Protein AF-A0A6B1FA53-F1 (afdb_monomer_lite)

Structure (mmCIF, N/CA/C/O backbone):
data_AF-A0A6B1FA53-F1
#
_entry.id   AF-A0A6B1FA53-F1
#
loop_
_atom_site.group_PDB
_atom_site.id
_atom_site.type_symbol
_atom_site.label_atom_id
_atom_site.label_alt_id
_atom_site.label_comp_id
_atom_site.label_asym_id
_atom_site.label_entity_id
_atom_site.label_seq_id
_atom_site.pdbx_PDB_ins_code
_atom_site.Cartn_x
_atom_site.Cartn_y
_atom_site.Cartn_z
_atom_site.occupancy
_atom_site.B_iso_or_equiv
_atom_site.auth_seq_id
_atom_site.auth_comp_id
_atom_site.auth_asym_id
_atom_site.auth_atom_id
_atom_site.pdbx_PDB_model_num
ATOM 1 N N . MET A 1 1 ? 0.032 29.844 9.969 1.00 80.25 1 MET A N 1
ATOM 2 C CA . MET A 1 1 ? 1.040 28.761 10.072 1.00 80.25 1 MET A CA 1
ATOM 3 C C . MET A 1 1 ? 0.316 27.431 10.036 1.00 80.25 1 MET A C 1
ATOM 5 O O . MET A 1 1 ? -0.773 27.391 10.580 1.00 80.25 1 MET A O 1
ATOM 9 N N . ARG A 1 2 ? 0.838 26.387 9.383 1.00 90.00 2 ARG A N 1
ATOM 10 C CA . ARG A 1 2 ? 0.226 25.042 9.375 1.00 90.00 2 ARG A CA 1
ATOM 11 C C . ARG A 1 2 ? 1.055 24.074 10.228 1.00 90.00 2 ARG A C 1
ATOM 13 O O . ARG A 1 2 ? 2.226 24.344 10.482 1.00 90.00 2 ARG A O 1
ATOM 20 N N . GLN A 1 3 ? 0.455 22.974 10.681 1.00 92.62 3 GLN A N 1
ATOM 21 C CA . GLN A 1 3 ? 1.105 21.930 11.473 1.00 92.62 3 GLN A CA 1
ATOM 22 C C . GLN A 1 3 ? 1.160 20.603 10.703 1.00 92.62 3 GLN A C 1
ATOM 24 O O . GLN A 1 3 ? 0.157 20.150 10.146 1.00 92.62 3 GLN A O 1
ATOM 29 N N . CYS A 1 4 ? 2.335 19.972 10.681 1.00 91.00 4 CYS A N 1
ATOM 30 C CA . CYS A 1 4 ? 2.535 18.652 10.091 1.00 91.00 4 CYS A CA 1
ATOM 31 C C . CYS A 1 4 ? 1.878 17.558 10.947 1.00 91.00 4 CYS A C 1
ATOM 33 O O . CYS A 1 4 ? 2.145 17.470 12.143 1.00 91.00 4 CYS A O 1
ATOM 35 N N . LEU A 1 5 ? 1.087 16.678 10.324 1.00 88.25 5 LEU A N 1
ATOM 36 C CA . LEU A 1 5 ? 0.395 15.576 11.008 1.00 88.25 5 LEU A CA 1
ATOM 37 C C . LEU A 1 5 ? 1.324 14.467 11.511 1.00 88.25 5 LEU A C 1
ATOM 39 O O . LEU A 1 5 ? 0.956 13.734 12.419 1.00 88.25 5 LEU A O 1
ATOM 43 N N . ARG A 1 6 ? 2.513 14.327 10.915 1.00 88.00 6 ARG A N 1
ATOM 44 C CA . ARG A 1 6 ? 3.423 13.218 11.224 1.00 88.00 6 ARG A CA 1
ATOM 45 C C . ARG A 1 6 ? 4.419 13.544 12.334 1.00 88.00 6 ARG A C 1
ATOM 47 O O . ARG A 1 6 ? 4.674 12.692 13.170 1.00 88.00 6 ARG A O 1
ATOM 54 N N . CYS A 1 7 ? 5.000 14.745 12.327 1.00 91.75 7 CYS A N 1
ATOM 55 C CA . CYS A 1 7 ? 6.033 15.143 13.296 1.00 91.75 7 CYS A CA 1
ATOM 56 C C . CYS A 1 7 ? 5.685 16.395 14.112 1.00 91.75 7 CYS A C 1
ATOM 58 O O . CYS A 1 7 ? 6.488 16.840 14.920 1.00 91.75 7 CYS A O 1
ATOM 60 N N . GLY A 1 8 ? 4.520 17.010 13.889 1.00 89.75 8 GLY A N 1
ATOM 61 C CA . GLY A 1 8 ? 4.084 18.177 14.656 1.00 89.75 8 GLY A CA 1
ATOM 62 C C . GLY A 1 8 ? 4.771 19.502 14.304 1.00 89.75 8 GLY A C 1
ATOM 63 O O . GLY A 1 8 ? 4.406 20.514 14.901 1.00 89.75 8 GLY A O 1
ATOM 64 N N . TYR A 1 9 ? 5.696 19.534 13.333 1.00 92.44 9 TYR A N 1
ATOM 65 C CA . TYR A 1 9 ? 6.368 20.758 12.875 1.00 92.44 9 TYR A CA 1
ATOM 66 C C . TYR A 1 9 ? 5.358 21.857 12.503 1.00 92.44 9 TYR A C 1
ATOM 68 O O . TYR A 1 9 ? 4.425 21.608 11.734 1.00 92.44 9 TYR A O 1
ATOM 76 N N . ARG A 1 10 ? 5.553 23.071 13.038 1.00 93.62 10 ARG A N 1
ATOM 77 C CA . ARG A 1 10 ? 4.726 24.259 12.777 1.00 93.62 10 ARG A CA 1
ATOM 78 C C . ARG A 1 10 ? 5.495 25.243 11.904 1.00 93.62 10 ARG A C 1
ATOM 80 O O . ARG A 1 10 ? 6.557 25.711 12.298 1.00 93.62 10 ARG A O 1
ATOM 87 N N . GLY A 1 11 ? 4.943 25.579 10.746 1.00 92.88 11 GLY A N 1
ATOM 88 C CA . GLY A 1 11 ? 5.587 26.496 9.811 1.00 92.88 11 GLY A CA 1
ATOM 89 C C . GLY A 1 11 ? 4.916 26.490 8.447 1.00 92.88 11 GLY A C 1
ATOM 90 O O . GLY A 1 11 ? 3.709 26.244 8.350 1.00 92.88 11 GLY A O 1
ATOM 91 N N . ASP A 1 12 ? 5.716 26.747 7.417 1.00 93.56 12 ASP A N 1
ATOM 92 C CA . ASP A 1 12 ? 5.338 26.603 6.015 1.00 93.56 12 ASP A CA 1
ATOM 93 C C . ASP A 1 12 ? 6.092 25.431 5.379 1.00 93.56 12 ASP A C 1
ATOM 95 O O . ASP A 1 12 ? 7.193 25.061 5.797 1.00 93.56 12 ASP A O 1
ATOM 99 N N . GLY A 1 13 ? 5.472 24.816 4.373 1.00 92.19 13 GLY A N 1
ATOM 100 C CA . GLY A 1 13 ? 6.094 23.742 3.612 1.00 92.19 13 GLY A CA 1
ATOM 101 C C . GLY A 1 13 ? 7.213 24.292 2.736 1.00 92.19 13 GLY A C 1
ATOM 102 O O . GLY A 1 13 ? 7.109 25.396 2.201 1.00 92.19 13 GLY A O 1
ATOM 103 N N . ILE A 1 14 ? 8.271 23.508 2.553 1.00 95.38 14 ILE A N 1
ATOM 104 C CA . ILE A 1 14 ? 9.348 23.848 1.620 1.00 95.38 14 ILE A CA 1
ATOM 105 C C . ILE A 1 14 ? 9.127 23.141 0.275 1.00 95.38 14 ILE A C 1
ATOM 107 O O . ILE A 1 14 ? 8.540 22.056 0.252 1.00 95.38 14 ILE A O 1
ATOM 111 N N . PRO A 1 15 ? 9.594 23.708 -0.853 1.00 95.62 15 PRO A N 1
ATOM 112 C CA . PRO A 1 15 ? 9.556 23.029 -2.146 1.00 95.62 15 PRO A CA 1
ATOM 113 C C . PRO A 1 15 ? 10.201 21.641 -2.084 1.00 95.62 15 PRO A C 1
ATOM 115 O O . PRO A 1 15 ? 11.284 21.492 -1.514 1.00 95.62 15 PRO A O 1
ATOM 118 N N . TYR A 1 16 ? 9.567 20.652 -2.719 1.00 92.44 16 TYR A N 1
ATOM 119 C CA . TYR A 1 16 ? 9.978 19.242 -2.716 1.00 92.44 16 TYR A CA 1
ATOM 120 C C . TYR A 1 16 ? 11.487 19.045 -2.956 1.00 92.44 16 TYR A C 1
ATOM 122 O O . TYR A 1 16 ? 12.171 18.377 -2.185 1.00 92.44 16 TYR A O 1
ATOM 130 N N . PHE A 1 17 ? 12.045 19.703 -3.974 1.00 95.06 17 PHE A N 1
ATOM 131 C CA . PHE A 1 17 ? 13.451 19.542 -4.365 1.00 95.06 17 PHE A CA 1
ATOM 132 C C . PHE A 1 17 ? 14.464 20.333 -3.526 1.00 95.06 17 PHE A C 1
ATOM 134 O O . PHE A 1 17 ? 15.660 20.207 -3.767 1.00 95.06 17 PHE A O 1
ATOM 141 N N . ARG A 1 18 ? 14.035 21.120 -2.528 1.00 93.25 18 ARG A N 1
ATOM 142 C CA . ARG A 1 18 ? 14.983 21.753 -1.591 1.00 93.25 18 ARG A CA 1
ATOM 143 C C . ARG A 1 18 ? 15.570 20.766 -0.583 1.00 93.25 18 ARG A C 1
ATOM 145 O O . ARG A 1 18 ? 16.601 21.069 0.008 1.00 93.25 18 ARG A O 1
ATOM 152 N N . LYS A 1 19 ? 14.953 19.596 -0.378 1.00 90.81 19 LYS A N 1
ATOM 153 C CA . LYS A 1 19 ? 15.568 18.546 0.441 1.00 90.81 19 LYS A CA 1
ATOM 154 C C . LYS A 1 19 ? 16.648 17.808 -0.358 1.00 90.81 19 LYS A C 1
ATOM 156 O O . LYS A 1 19 ? 16.341 17.312 -1.445 1.00 90.81 19 LYS A O 1
ATOM 161 N N . PRO A 1 20 ? 17.859 17.626 0.202 1.00 89.38 20 PRO A N 1
ATOM 162 C CA . PRO A 1 20 ? 18.957 16.953 -0.492 1.00 89.38 20 PRO A CA 1
ATOM 163 C C . PRO A 1 20 ? 18.583 15.522 -0.891 1.00 89.38 20 PRO A C 1
ATOM 165 O O . PRO A 1 20 ? 18.884 15.099 -2.001 1.00 89.38 20 PRO A O 1
ATOM 168 N N . LEU A 1 21 ? 17.824 14.810 -0.050 1.00 89.94 21 LEU A N 1
ATOM 169 C CA . LEU A 1 21 ? 17.344 13.460 -0.355 1.00 89.94 21 LEU A CA 1
ATOM 170 C C . LEU A 1 21 ? 16.501 13.404 -1.645 1.00 89.94 21 LEU A C 1
ATOM 172 O O . LEU A 1 21 ? 16.664 12.496 -2.455 1.00 89.94 21 LEU A O 1
ATOM 176 N N . HIS A 1 22 ? 15.619 14.382 -1.865 1.00 90.81 22 HIS A N 1
ATOM 177 C CA . HIS A 1 22 ? 14.768 14.427 -3.058 1.00 90.81 22 HIS A CA 1
ATOM 178 C C . HIS A 1 22 ? 15.540 14.857 -4.311 1.00 90.81 22 HIS A C 1
ATOM 180 O O . HIS A 1 22 ? 15.226 14.390 -5.406 1.00 90.81 22 HIS A O 1
ATOM 186 N N . ALA A 1 23 ? 16.571 15.692 -4.158 1.00 91.75 23 ALA A N 1
ATOM 187 C CA . ALA A 1 23 ? 17.497 16.021 -5.240 1.00 91.75 23 ALA A CA 1
ATOM 188 C C . ALA A 1 23 ? 18.349 14.805 -5.651 1.00 91.75 23 ALA A C 1
ATOM 190 O O . ALA A 1 23 ? 18.500 14.536 -6.841 1.00 91.75 23 ALA A O 1
ATOM 191 N N . VAL A 1 24 ? 18.829 14.018 -4.681 1.00 92.44 24 VAL A N 1
ATOM 192 C CA . VAL A 1 24 ? 19.529 12.749 -4.944 1.00 92.44 24 VAL A CA 1
ATOM 193 C C . VAL A 1 24 ? 18.612 11.768 -5.669 1.00 92.44 24 VAL A C 1
ATOM 195 O O . VAL A 1 24 ? 19.038 11.146 -6.636 1.00 92.44 24 VAL A O 1
ATOM 198 N N . LEU A 1 25 ? 17.340 11.665 -5.271 1.00 92.25 25 LEU A N 1
ATOM 199 C CA . LEU A 1 25 ? 16.389 10.783 -5.949 1.00 92.25 25 LEU A CA 1
ATOM 200 C C . LEU A 1 25 ? 16.092 11.238 -7.386 1.00 92.25 25 LEU A C 1
ATOM 202 O O . LEU A 1 25 ? 16.019 10.407 -8.287 1.00 92.25 25 LEU A O 1
ATOM 206 N N . LEU A 1 26 ? 15.997 12.551 -7.626 1.00 93.06 26 LEU A N 1
ATOM 207 C CA . LEU A 1 26 ? 15.919 13.097 -8.982 1.00 93.06 26 LEU A CA 1
ATOM 208 C C . LEU A 1 26 ? 17.144 12.688 -9.809 1.00 93.06 26 LEU A C 1
ATOM 210 O O . LEU A 1 26 ? 16.974 12.208 -10.927 1.00 93.06 26 LEU A O 1
ATOM 214 N N . ALA A 1 27 ? 18.358 12.828 -9.271 1.00 90.50 27 ALA A N 1
ATOM 215 C CA . ALA A 1 27 ? 19.583 12.420 -9.961 1.00 90.50 27 ALA A CA 1
ATOM 216 C C . ALA A 1 27 ? 19.615 10.905 -10.230 1.00 90.50 27 ALA A C 1
ATOM 218 O O . ALA A 1 27 ? 19.926 10.486 -11.343 1.00 90.50 27 ALA A O 1
ATOM 219 N N . ALA A 1 28 ? 19.204 10.095 -9.252 1.00 86.06 28 ALA A N 1
ATOM 220 C CA . ALA A 1 28 ? 19.141 8.640 -9.360 1.00 86.06 28 ALA A CA 1
ATOM 221 C C . ALA A 1 28 ? 18.141 8.165 -10.423 1.00 86.06 28 ALA A C 1
ATOM 223 O O . ALA A 1 28 ? 18.414 7.195 -11.118 1.00 86.06 28 ALA A O 1
ATOM 224 N N . VAL A 1 29 ? 17.006 8.854 -10.589 1.00 86.81 29 VAL A N 1
ATOM 225 C CA . VAL A 1 29 ? 16.036 8.561 -11.661 1.00 86.81 29 VAL A CA 1
ATOM 226 C C . VAL A 1 29 ? 16.517 9.104 -13.012 1.00 86.81 29 VAL A C 1
ATOM 228 O O . VAL A 1 29 ? 16.282 8.486 -14.051 1.00 86.81 29 VAL A O 1
ATOM 231 N N . SER A 1 30 ? 17.215 10.243 -13.015 1.00 82.06 30 SER A N 1
ATOM 232 C CA . SER A 1 30 ? 17.739 10.877 -14.232 1.00 82.06 30 SER A CA 1
ATOM 233 C C . SER A 1 30 ? 18.858 10.063 -14.877 1.00 82.06 30 SER A C 1
ATOM 235 O O . SER A 1 30 ? 18.851 9.890 -16.091 1.00 82.06 30 SER A O 1
ATOM 237 N N . PHE A 1 31 ? 19.800 9.549 -14.082 1.00 78.38 31 PHE A N 1
ATOM 238 C CA . PHE A 1 31 ? 21.002 8.868 -14.570 1.00 78.38 31 PHE A CA 1
ATOM 239 C C . PHE A 1 31 ? 20.716 7.671 -15.503 1.00 78.38 31 PHE A C 1
ATOM 241 O O . PHE A 1 31 ? 21.194 7.691 -16.634 1.00 78.38 31 PHE A O 1
ATOM 248 N N . PRO A 1 32 ? 19.889 6.672 -15.129 1.00 72.56 32 PRO A N 1
ATOM 249 C CA . PRO A 1 32 ? 19.621 5.516 -15.987 1.00 72.56 32 PRO A CA 1
ATOM 250 C C . PRO A 1 32 ? 18.695 5.832 -17.168 1.00 72.56 32 PRO A C 1
ATOM 252 O O . PRO A 1 32 ? 18.562 5.022 -18.078 1.00 72.56 32 PRO A O 1
ATOM 255 N N . THR A 1 33 ? 18.025 6.986 -17.155 1.00 75.44 33 THR A N 1
ATOM 256 C CA . THR A 1 33 ? 17.042 7.366 -18.180 1.00 75.44 33 THR A CA 1
ATOM 257 C C . THR A 1 33 ? 17.544 8.473 -19.103 1.00 75.44 33 THR A C 1
ATOM 259 O O . THR A 1 33 ? 16.737 9.096 -19.793 1.00 75.44 33 THR A O 1
ATOM 262 N N . PHE A 1 34 ? 18.853 8.758 -19.092 1.00 82.88 34 PHE A N 1
ATOM 263 C CA . PHE A 1 34 ? 19.460 9.861 -19.848 1.00 82.88 34 PHE A CA 1
ATOM 264 C C . PHE A 1 34 ? 18.723 11.198 -19.635 1.00 82.88 34 PHE A C 1
ATOM 266 O O . PHE A 1 34 ? 18.545 11.999 -20.547 1.00 82.88 34 PHE A O 1
ATOM 273 N N . GLY A 1 35 ? 18.232 11.423 -18.414 1.00 75.00 35 GLY A N 1
ATOM 274 C CA . GLY A 1 35 ? 17.511 12.629 -18.017 1.00 75.00 35 GLY A CA 1
ATOM 275 C C . GLY A 1 35 ? 16.006 12.624 -18.294 1.00 75.00 35 GLY A C 1
ATOM 276 O O . GLY A 1 35 ? 15.299 13.369 -17.619 1.00 75.00 35 GLY A O 1
ATOM 277 N N . LEU A 1 36 ? 15.469 11.780 -19.186 1.00 77.88 36 LEU A N 1
ATOM 278 C CA . LEU A 1 36 ? 14.032 11.782 -19.524 1.00 77.88 36 LEU A CA 1
ATOM 279 C C . LEU A 1 36 ? 13.144 11.423 -18.326 1.00 77.88 36 LEU A C 1
ATOM 281 O O . LEU A 1 36 ? 12.181 12.132 -18.024 1.00 77.88 36 LEU A O 1
ATOM 285 N N . GLY A 1 37 ? 13.493 10.360 -17.601 1.00 77.19 37 GLY A N 1
ATOM 286 C CA . GLY A 1 37 ? 12.786 9.965 -16.381 1.00 77.19 37 GLY A CA 1
ATOM 287 C C . GLY A 1 37 ? 12.907 11.030 -15.295 1.00 77.19 37 GLY A C 1
ATOM 288 O O . GLY A 1 37 ? 11.933 11.334 -14.610 1.00 77.19 37 GLY A O 1
ATOM 289 N N . GLY A 1 38 ? 14.075 11.666 -15.204 1.00 88.12 38 GLY A N 1
ATOM 290 C CA . GLY A 1 38 ? 14.310 12.827 -14.352 1.00 88.12 38 GLY A CA 1
ATOM 291 C C . GLY A 1 38 ? 13.394 14.006 -14.663 1.00 88.12 38 GLY A C 1
ATOM 292 O O . GLY A 1 38 ? 12.824 14.606 -13.758 1.00 88.12 38 GLY A O 1
ATOM 293 N N . LEU A 1 39 ? 13.202 14.315 -15.944 1.00 87.00 39 LEU A N 1
ATOM 294 C CA . LEU A 1 39 ? 12.399 15.442 -16.415 1.00 87.00 39 LEU A CA 1
ATOM 295 C C . LEU A 1 39 ? 10.910 15.236 -16.101 1.00 87.00 39 LEU A C 1
ATOM 297 O O . LEU A 1 39 ? 10.252 16.141 -15.582 1.00 87.00 39 LEU A O 1
ATOM 301 N N . VAL A 1 40 ? 10.399 14.020 -16.324 1.00 87.75 40 VAL A N 1
ATOM 302 C CA . VAL A 1 40 ? 9.033 13.620 -15.941 1.00 87.75 40 VAL A CA 1
ATOM 303 C C . VAL A 1 40 ? 8.859 13.639 -14.417 1.00 87.75 40 VAL A C 1
ATOM 305 O O . VAL A 1 40 ? 7.864 14.158 -13.895 1.00 87.75 40 VAL A O 1
ATOM 308 N N . TYR A 1 41 ? 9.845 13.124 -13.680 1.00 90.44 41 TYR A N 1
ATOM 309 C CA . TYR A 1 41 ? 9.847 13.127 -12.219 1.00 90.44 41 TYR A CA 1
ATOM 310 C C . TYR A 1 41 ? 9.858 14.555 -11.648 1.00 90.44 41 TYR A C 1
ATOM 312 O O . TYR A 1 41 ? 9.057 14.897 -10.776 1.00 90.44 41 TYR A O 1
ATOM 320 N N . TYR A 1 42 ? 10.692 15.431 -12.207 1.00 94.19 42 TYR A N 1
ATOM 321 C CA . TYR A 1 42 ? 10.749 16.845 -11.860 1.00 94.19 42 TYR A CA 1
ATOM 322 C C . TYR A 1 42 ? 9.427 17.557 -12.154 1.00 94.19 42 TYR A C 1
ATOM 324 O O . TYR A 1 42 ? 8.878 18.223 -11.277 1.00 94.19 42 TYR A O 1
ATOM 332 N N . ALA A 1 43 ? 8.868 17.394 -13.355 1.00 93.31 43 ALA A N 1
ATOM 333 C CA . ALA A 1 43 ? 7.626 18.056 -13.749 1.00 93.31 43 ALA A CA 1
ATOM 334 C C . ALA A 1 43 ? 6.439 17.681 -12.845 1.00 93.31 43 ALA A C 1
ATOM 336 O O . ALA A 1 43 ? 5.643 18.557 -12.498 1.00 93.31 43 ALA A O 1
ATOM 337 N N . SER A 1 44 ? 6.355 16.411 -12.436 1.00 93.19 44 SER A N 1
ATOM 338 C CA . SER A 1 44 ? 5.293 15.906 -11.557 1.00 93.19 44 SER A CA 1
ATOM 339 C C . SER A 1 44 ? 5.430 16.364 -10.100 1.00 93.19 44 SER A C 1
ATOM 341 O O . SER A 1 44 ? 4.415 16.581 -9.446 1.00 93.19 44 SER A O 1
ATOM 343 N N . HIS A 1 45 ? 6.653 16.572 -9.597 1.00 93.44 45 HIS A N 1
ATOM 344 C CA . HIS A 1 45 ? 6.890 16.865 -8.175 1.00 93.44 45 HIS A CA 1
ATOM 345 C C . HIS A 1 45 ? 7.300 18.315 -7.874 1.00 93.44 45 HIS A C 1
ATOM 347 O O . HIS A 1 45 ? 7.268 18.727 -6.716 1.00 93.44 45 HIS A O 1
ATOM 353 N N . ARG A 1 46 ? 7.638 19.138 -8.880 1.00 93.44 46 ARG A N 1
ATOM 354 C CA . ARG A 1 46 ? 8.148 20.514 -8.672 1.00 93.44 46 ARG A CA 1
ATOM 355 C C . ARG A 1 46 ? 7.176 21.458 -7.961 1.00 93.44 46 ARG A C 1
ATOM 357 O O . ARG A 1 46 ? 7.612 22.462 -7.410 1.00 93.44 46 ARG A O 1
ATOM 364 N N . ARG A 1 47 ? 5.871 21.165 -8.004 1.00 92.88 47 ARG A N 1
ATOM 365 C CA . ARG A 1 47 ? 4.821 21.962 -7.344 1.00 92.88 47 ARG A CA 1
ATOM 366 C C . ARG A 1 47 ? 4.474 21.456 -5.943 1.00 92.88 47 ARG A C 1
ATOM 368 O O . ARG A 1 47 ? 3.713 22.119 -5.245 1.00 92.88 47 ARG A O 1
ATOM 375 N N . ASN A 1 48 ? 5.021 20.314 -5.531 1.00 93.62 48 ASN A N 1
ATOM 376 C CA . ASN A 1 48 ? 4.711 19.729 -4.236 1.00 93.62 48 ASN A CA 1
ATOM 377 C C . ASN A 1 48 ? 5.498 20.446 -3.136 1.00 93.62 48 ASN A C 1
ATOM 379 O O . ASN A 1 48 ? 6.669 20.806 -3.299 1.00 93.62 48 ASN A O 1
ATOM 383 N N . LEU A 1 49 ? 4.840 20.632 -1.999 1.00 95.50 49 LEU A N 1
ATOM 384 C CA . LEU A 1 49 ? 5.439 21.156 -0.781 1.00 95.50 49 LEU A CA 1
ATOM 385 C C . LEU A 1 49 ? 5.598 20.001 0.205 1.00 95.50 49 LEU A C 1
ATOM 387 O O . LEU A 1 49 ? 4.728 19.135 0.290 1.00 95.50 49 LEU A O 1
ATOM 391 N N . VAL A 1 50 ? 6.697 19.982 0.953 1.00 95.12 50 VAL A N 1
ATOM 392 C CA . VAL A 1 50 ? 6.989 18.940 1.947 1.00 95.12 50 VAL A CA 1
ATOM 393 C C . VAL A 1 50 ? 7.376 19.544 3.285 1.00 95.12 50 VAL A C 1
ATOM 395 O O . VAL A 1 50 ? 7.867 20.671 3.371 1.00 95.12 50 VAL A O 1
ATOM 398 N N . CYS A 1 51 ? 7.174 18.769 4.347 1.00 93.75 51 CYS A N 1
ATOM 399 C CA . CYS A 1 51 ? 7.624 19.129 5.682 1.00 93.75 51 CYS A CA 1
ATOM 400 C C . CYS A 1 51 ? 9.163 19.191 5.729 1.00 93.75 51 CYS A C 1
ATOM 402 O O . CYS A 1 51 ? 9.807 18.190 5.389 1.00 93.75 51 CYS A O 1
ATOM 404 N N . PRO A 1 52 ? 9.774 20.296 6.200 1.00 93.25 52 PRO A N 1
ATOM 405 C CA . PRO A 1 52 ? 11.231 20.412 6.297 1.00 93.25 52 PRO A CA 1
ATOM 406 C C . PRO A 1 52 ? 11.831 19.377 7.249 1.00 93.25 52 PRO A C 1
ATOM 408 O O . PRO A 1 52 ? 12.911 18.862 6.984 1.00 93.25 52 PRO A O 1
ATOM 411 N N . ASP A 1 53 ? 11.084 18.980 8.275 1.00 92.69 53 ASP A N 1
ATOM 412 C CA . ASP A 1 53 ? 11.536 18.010 9.266 1.00 92.69 53 ASP A CA 1
ATOM 413 C C . ASP A 1 53 ? 11.383 16.563 8.743 1.00 92.69 53 ASP A C 1
ATOM 415 O O . ASP A 1 53 ? 12.327 15.973 8.219 1.00 92.69 53 ASP A O 1
ATOM 419 N N . CYS A 1 54 ? 10.158 16.025 8.677 1.00 91.75 54 CYS A N 1
ATOM 420 C CA . CYS A 1 54 ? 9.931 14.619 8.303 1.00 91.75 54 CYS A CA 1
ATOM 421 C C . CYS A 1 54 ? 9.805 14.311 6.794 1.00 91.75 54 CYS A C 1
ATOM 423 O O . CYS A 1 54 ? 9.769 13.144 6.417 1.00 91.75 54 CYS A O 1
ATOM 425 N N . GLY A 1 55 ? 9.702 15.313 5.909 1.00 89.06 55 GLY A N 1
ATOM 426 C CA . GLY A 1 55 ? 9.569 15.096 4.454 1.00 89.06 55 GLY A CA 1
ATOM 427 C C . GLY A 1 55 ? 8.192 14.618 3.972 1.00 89.06 55 GLY A C 1
ATOM 428 O O . GLY A 1 55 ? 8.036 14.304 2.797 1.00 89.06 55 GLY A O 1
ATOM 429 N N . HIS A 1 56 ? 7.184 14.568 4.846 1.00 90.88 56 HIS A N 1
ATOM 430 C CA . HIS A 1 56 ? 5.814 14.237 4.451 1.00 90.88 56 HIS A CA 1
ATOM 431 C C . HIS A 1 56 ? 5.196 15.335 3.566 1.00 90.88 56 HIS A C 1
ATOM 433 O O . HIS A 1 56 ? 5.514 16.515 3.748 1.00 90.88 56 HIS A O 1
ATOM 439 N N . GLY A 1 57 ? 4.293 14.957 2.653 1.00 90.69 57 GLY A N 1
ATOM 440 C CA . GLY A 1 57 ? 3.532 15.889 1.813 1.00 90.69 57 GLY A CA 1
ATOM 441 C C . GLY A 1 57 ? 2.784 16.928 2.650 1.00 90.69 57 GLY A C 1
ATOM 442 O O . GLY A 1 57 ? 2.146 16.590 3.656 1.00 90.69 57 GLY A O 1
ATOM 443 N N . TRP A 1 58 ? 2.925 18.198 2.268 1.00 91.62 58 TRP A N 1
ATOM 444 C CA . TRP A 1 58 ? 2.366 19.354 2.972 1.00 91.62 58 TRP A CA 1
ATOM 445 C C . TRP A 1 58 ? 0.918 19.653 2.561 1.00 91.62 58 TRP A C 1
ATOM 447 O O . TRP A 1 58 ? 0.279 20.520 3.159 1.00 91.62 58 TRP A O 1
ATOM 457 N N . GLU A 1 59 ? 0.372 18.928 1.578 1.00 86.88 59 GLU A N 1
ATOM 458 C CA . GLU A 1 59 ? -1.028 19.069 1.172 1.00 86.88 59 GLU A CA 1
ATOM 459 C C . GLU A 1 59 ? -2.020 18.723 2.300 1.00 86.88 59 GLU A C 1
ATOM 461 O O . GLU A 1 59 ? -3.116 19.271 2.330 1.00 86.88 59 GLU A O 1
ATOM 466 N N . HIS A 1 60 ? -1.597 17.928 3.292 1.00 81.31 60 HIS A N 1
ATOM 467 C CA . HIS A 1 60 ? -2.407 17.529 4.453 1.00 81.31 60 HIS A CA 1
ATOM 468 C C . HIS A 1 60 ? -2.101 18.323 5.742 1.00 81.31 60 HIS A C 1
ATOM 470 O O . HIS A 1 60 ? -2.535 17.939 6.829 1.00 81.31 60 HIS A O 1
ATOM 476 N N . ALA A 1 61 ? -1.305 19.396 5.676 1.00 83.62 61 ALA A N 1
ATOM 477 C CA . ALA A 1 61 ? -0.943 20.164 6.870 1.00 83.62 61 ALA A CA 1
ATOM 478 C C . ALA A 1 61 ? -2.153 20.955 7.411 1.00 83.62 61 ALA A C 1
ATOM 480 O O . ALA A 1 61 ? -2.753 21.750 6.685 1.00 83.62 61 ALA A O 1
ATOM 481 N N . ARG A 1 62 ? -2.495 20.776 8.697 1.00 80.00 62 ARG A N 1
ATOM 482 C CA . ARG A 1 62 ? -3.658 21.430 9.335 1.00 80.00 62 ARG A CA 1
ATOM 483 C C . ARG A 1 62 ? -3.358 22.877 9.703 1.00 80.00 62 ARG A C 1
ATOM 485 O O . ARG A 1 62 ? -2.243 23.184 10.126 1.00 80.00 62 ARG A O 1
ATOM 492 N N . LYS A 1 63 ? -4.345 23.771 9.628 1.00 80.19 63 LYS A N 1
ATOM 493 C CA . LYS A 1 63 ? -4.241 25.067 10.313 1.00 80.19 63 LYS A CA 1
ATOM 494 C C . LYS A 1 63 ? -4.486 24.863 11.822 1.00 80.19 63 LYS A C 1
ATOM 496 O O . LYS A 1 63 ? -5.401 24.127 12.187 1.00 80.19 63 LYS A O 1
ATOM 501 N N . PRO A 1 64 ? -3.690 25.482 12.710 1.00 61.41 64 PRO A N 1
ATOM 502 C CA . PRO A 1 64 ? -3.957 25.515 14.141 1.00 61.41 64 PRO A CA 1
ATOM 503 C C . PRO A 1 64 ? -5.353 26.092 14.384 1.00 61.41 64 PRO A C 1
ATOM 505 O O . PRO A 1 64 ? -5.650 27.182 13.902 1.00 61.41 64 PRO A O 1
ATOM 508 N N . GLY A 1 65 ? -6.196 25.354 15.105 1.00 60.47 65 GLY A N 1
ATOM 509 C CA . GLY A 1 65 ? -7.562 25.772 15.437 1.00 60.47 65 GLY A CA 1
ATOM 510 C C . GLY A 1 65 ? -8.641 25.379 14.423 1.00 60.47 65 GLY A C 1
ATOM 511 O O . GLY A 1 65 ? -9.817 25.576 14.705 1.00 60.47 65 GLY A O 1
ATOM 512 N N . GLU A 1 66 ? -8.285 24.780 13.282 1.00 58.16 66 GLU A N 1
ATOM 513 C CA . GLU A 1 66 ? -9.272 24.221 12.353 1.00 58.16 66 GLU A CA 1
ATOM 514 C C . GLU A 1 66 ? -9.702 22.841 12.872 1.00 58.16 66 GLU A C 1
ATOM 516 O O . GLU A 1 66 ? -9.052 21.818 12.639 1.00 58.16 66 GLU A O 1
ATOM 521 N N . VAL A 1 67 ? -10.770 22.835 13.675 1.00 56.97 67 VAL A N 1
ATOM 522 C CA . VAL A 1 67 ? -11.524 21.622 14.010 1.00 56.97 67 VAL A CA 1
ATOM 523 C C . VAL A 1 67 ? -12.029 21.066 12.685 1.00 56.97 67 VAL A C 1
ATOM 525 O O . VAL A 1 67 ? -12.601 21.818 11.900 1.00 56.97 67 VAL A O 1
ATOM 528 N N . ALA A 1 68 ? -11.746 19.795 12.403 1.00 51.09 68 ALA A N 1
ATOM 529 C CA . ALA A 1 68 ? -12.041 19.169 11.121 1.00 51.09 68 ALA A CA 1
ATOM 530 C C . ALA A 1 68 ? -13.506 19.403 10.719 1.00 51.09 68 ALA A C 1
ATOM 532 O O . ALA A 1 68 ? -14.408 18.728 11.213 1.00 51.09 68 ALA A O 1
ATOM 533 N N . ALA A 1 69 ? -13.739 20.340 9.798 1.00 47.44 69 ALA A N 1
ATOM 534 C CA . ALA A 1 69 ? -14.921 20.284 8.967 1.00 47.44 69 ALA A CA 1
ATOM 535 C C . ALA A 1 69 ? -14.797 18.961 8.215 1.00 47.44 69 ALA A C 1
ATOM 537 O O . ALA A 1 69 ? -13.828 18.739 7.489 1.00 47.44 69 ALA A O 1
ATOM 538 N N . VAL A 1 70 ? -15.716 18.046 8.500 1.00 49.62 70 VAL A N 1
ATOM 539 C CA . VAL A 1 70 ? -15.833 16.762 7.822 1.00 49.62 70 VAL A CA 1
ATOM 540 C C . VAL A 1 70 ? -16.017 17.070 6.340 1.00 49.62 70 VAL A C 1
ATOM 542 O O . VAL A 1 70 ? -17.118 17.383 5.890 1.00 49.62 70 VAL A O 1
ATOM 545 N N . GLU A 1 71 ? -14.921 17.048 5.587 1.00 40.69 71 GLU A N 1
ATOM 546 C CA . GLU A 1 71 ? -14.967 17.083 4.137 1.00 40.69 71 GLU A CA 1
ATOM 547 C C . GLU A 1 71 ? -15.701 15.809 3.736 1.00 40.69 71 GLU A C 1
ATOM 549 O O . GLU A 1 71 ? -15.223 14.688 3.942 1.00 40.69 71 GLU A O 1
ATOM 554 N N . SER A 1 72 ? -16.948 15.993 3.303 1.00 46.03 72 SER A N 1
ATOM 555 C CA . SER A 1 72 ? -17.791 14.898 2.851 1.00 46.03 72 SER A CA 1
ATOM 556 C C . SER A 1 72 ? -17.004 14.115 1.801 1.00 46.03 72 SER A C 1
ATOM 558 O O . SER A 1 72 ? -16.435 14.736 0.899 1.00 46.03 72 SER A O 1
ATOM 560 N N . PRO A 1 73 ? -16.916 12.777 1.915 1.00 45.78 73 PRO A N 1
ATOM 561 C CA . PRO A 1 73 ? -16.150 11.979 0.973 1.00 45.78 73 PRO A CA 1
ATOM 562 C C . PRO A 1 73 ? -16.602 12.298 -0.458 1.00 45.78 73 PRO A C 1
ATOM 564 O O . PRO A 1 73 ? -17.796 12.540 -0.669 1.00 45.78 73 PRO A O 1
ATOM 567 N N . PRO A 1 74 ? -15.679 12.312 -1.439 1.00 41.62 74 PRO A N 1
ATOM 568 C CA . PRO A 1 74 ? -16.006 12.645 -2.817 1.00 41.62 74 PRO A CA 1
ATOM 569 C C . PRO A 1 74 ? -17.189 11.793 -3.265 1.00 41.62 74 PRO A C 1
ATOM 571 O O . PRO A 1 74 ? -17.130 10.561 -3.198 1.00 41.62 74 PRO A O 1
ATOM 574 N N . GLN A 1 75 ? -18.274 12.461 -3.670 1.00 38.81 75 GLN A N 1
ATOM 575 C CA . GLN A 1 75 ? -19.463 11.811 -4.202 1.00 38.81 75 GLN A CA 1
ATOM 576 C C . GLN A 1 75 ? -19.033 10.942 -5.382 1.00 38.81 75 GLN A C 1
ATOM 578 O O . GLN A 1 75 ? -18.703 11.426 -6.464 1.00 38.81 75 GLN A O 1
ATOM 583 N N . VAL A 1 76 ? -18.984 9.633 -5.141 1.00 46.09 76 VAL A N 1
ATOM 584 C CA . VAL A 1 76 ? -18.798 8.637 -6.187 1.00 46.09 76 VAL A CA 1
ATOM 585 C C . VAL A 1 76 ? -19.977 8.813 -7.145 1.00 46.09 76 VAL A C 1
ATOM 587 O O . VAL A 1 76 ? -21.117 8.760 -6.675 1.00 46.09 76 VAL A O 1
ATOM 590 N N . PRO A 1 77 ? -19.750 9.037 -8.453 1.00 43.75 77 PRO A N 1
ATOM 591 C CA . PRO A 1 77 ? -20.838 9.216 -9.402 1.00 43.75 77 PRO A CA 1
ATOM 592 C C . PRO A 1 77 ? -21.780 8.016 -9.313 1.00 43.75 77 PRO A C 1
ATOM 594 O O . PRO A 1 77 ? -21.381 6.866 -9.521 1.00 43.75 77 PRO A O 1
ATOM 597 N N . SER A 1 78 ? -23.023 8.298 -8.928 1.00 43.81 78 SER A N 1
ATOM 598 C CA . SER A 1 78 ? -24.075 7.310 -8.743 1.00 43.81 78 SER A CA 1
ATOM 599 C C . SER A 1 78 ? -24.371 6.6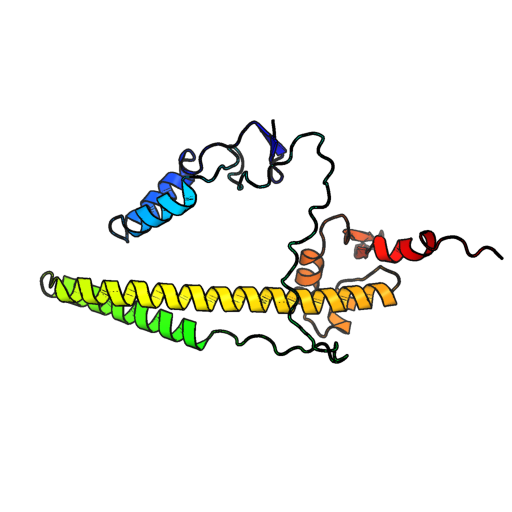65 -10.092 1.00 43.81 78 SER A C 1
ATOM 601 O O . SER A 1 78 ? -24.925 7.286 -10.996 1.00 43.81 78 SER A O 1
ATOM 603 N N . ARG A 1 79 ? -23.948 5.411 -10.251 1.00 51.09 79 ARG A N 1
ATOM 604 C CA . ARG A 1 79 ? -24.295 4.603 -11.418 1.00 51.09 79 ARG A CA 1
ATOM 605 C C . ARG A 1 79 ? -25.806 4.314 -11.367 1.00 51.09 79 ARG A C 1
ATOM 607 O O . ARG A 1 79 ? -26.293 3.979 -10.285 1.00 51.09 79 ARG A O 1
ATOM 614 N N . PRO A 1 80 ? -26.554 4.423 -12.479 1.00 50.41 80 PRO A N 1
ATOM 615 C CA . PRO A 1 80 ? -27.994 4.206 -12.456 1.00 50.41 80 PRO A CA 1
ATOM 616 C C . PRO A 1 80 ? -28.319 2.739 -12.156 1.00 50.41 80 PRO A C 1
ATOM 618 O O . PRO A 1 80 ? -27.765 1.845 -12.792 1.00 50.41 80 PRO A O 1
ATOM 621 N N . GLY A 1 81 ? -29.240 2.529 -11.214 1.00 46.69 81 GLY A N 1
ATOM 622 C CA . GLY A 1 81 ? -30.190 1.415 -11.211 1.00 46.69 81 GLY A CA 1
ATOM 623 C C . GLY A 1 81 ? -29.613 0.000 -11.190 1.00 46.69 81 GLY A C 1
ATOM 624 O O . GLY A 1 81 ? -29.597 -0.687 -12.204 1.00 46.69 81 GLY A O 1
ATOM 625 N N . GLY A 1 82 ? -29.260 -0.482 -10.002 1.00 40.09 82 GLY A N 1
ATOM 626 C CA . GLY A 1 82 ? -29.167 -1.912 -9.722 1.00 40.09 82 GLY A CA 1
ATOM 627 C C . GLY A 1 82 ? -29.475 -2.138 -8.251 1.00 40.09 82 GLY A C 1
ATOM 628 O O . GLY A 1 82 ? -28.707 -1.700 -7.398 1.00 40.09 82 GLY A O 1
ATOM 629 N N . ALA A 1 83 ? -30.619 -2.753 -7.954 1.00 43.28 83 ALA A N 1
ATOM 630 C CA . ALA A 1 83 ? -31.029 -3.074 -6.592 1.00 43.28 83 ALA A CA 1
ATOM 631 C C . ALA A 1 83 ? -29.910 -3.835 -5.845 1.00 43.28 83 ALA A C 1
ATOM 633 O O . ALA A 1 83 ? -29.255 -4.696 -6.444 1.00 43.28 83 ALA A O 1
ATOM 634 N N . PRO A 1 84 ? -29.662 -3.546 -4.555 1.00 44.56 84 PRO A N 1
ATOM 635 C CA . PRO A 1 84 ? -28.655 -4.259 -3.785 1.00 44.56 84 PRO A CA 1
ATOM 636 C C . PRO A 1 84 ? -29.106 -5.708 -3.577 1.00 44.56 84 PRO A C 1
ATOM 638 O O . PRO A 1 84 ? -30.022 -5.990 -2.810 1.00 44.56 84 PRO A O 1
ATOM 641 N N . SER A 1 85 ? -28.449 -6.636 -4.270 1.00 40.88 85 SER A N 1
ATOM 642 C CA . SER A 1 85 ? -28.577 -8.063 -3.985 1.00 40.88 85 SER A CA 1
ATOM 643 C C . SER A 1 85 ? -27.947 -8.363 -2.611 1.00 40.88 85 SER A C 1
ATOM 645 O O . SER A 1 85 ? -26.825 -7.912 -2.355 1.00 40.88 85 SER A O 1
ATOM 647 N N . PRO A 1 86 ? -28.621 -9.112 -1.718 1.00 48.72 86 PRO A N 1
ATOM 648 C CA . PRO A 1 86 ? -28.141 -9.383 -0.359 1.00 48.72 86 PRO A CA 1
ATOM 649 C C . PRO A 1 86 ? -26.933 -10.336 -0.294 1.00 48.72 86 PRO A C 1
ATOM 651 O O . PRO A 1 86 ? -26.314 -10.473 0.760 1.00 48.72 86 PRO A O 1
ATOM 654 N N . SER A 1 87 ? -26.511 -10.937 -1.408 1.00 45.31 87 SER A N 1
ATOM 655 C CA . SER A 1 87 ? -25.245 -11.668 -1.503 1.00 45.31 87 SER A CA 1
ATOM 656 C C . SER A 1 87 ? -24.092 -10.696 -1.790 1.00 45.31 87 SER A C 1
ATOM 658 O O . SER A 1 87 ? -23.848 -10.307 -2.933 1.00 45.31 87 SER A O 1
ATOM 660 N N . GLY A 1 88 ? -23.385 -10.281 -0.734 1.00 48.81 88 GLY A N 1
ATOM 661 C CA . GLY A 1 88 ? -22.261 -9.331 -0.735 1.00 48.81 88 GLY A CA 1
ATOM 662 C C . GLY A 1 88 ? -20.974 -9.810 -1.423 1.00 48.81 88 GLY A C 1
ATOM 663 O O . GLY A 1 88 ? -19.876 -9.611 -0.898 1.00 48.81 88 GLY A O 1
ATOM 664 N N . THR A 1 89 ? -21.098 -10.425 -2.592 1.00 53.62 89 THR A N 1
ATOM 665 C CA . THR A 1 89 ? -20.015 -10.864 -3.474 1.00 53.62 89 THR A CA 1
ATOM 666 C C . THR A 1 89 ? -20.220 -10.244 -4.851 1.00 53.62 89 THR A C 1
ATOM 668 O O . THR A 1 89 ? -20.372 -10.927 -5.860 1.00 53.62 89 THR A O 1
ATOM 671 N N . GLY A 1 90 ? -20.226 -8.908 -4.904 1.00 56.72 90 GLY A N 1
ATOM 672 C CA . GLY A 1 90 ? -20.073 -8.219 -6.183 1.00 56.72 90 GLY A CA 1
ATOM 673 C C . GLY A 1 90 ? -18.821 -8.753 -6.899 1.00 56.72 90 GLY A C 1
ATOM 674 O O . GLY A 1 90 ? -17.819 -9.020 -6.224 1.00 56.72 90 GLY A O 1
ATOM 675 N N . PRO A 1 91 ? -18.864 -8.953 -8.228 1.00 66.12 91 PRO A N 1
ATOM 676 C CA . PRO A 1 91 ? -17.756 -9.539 -8.968 1.00 66.12 91 PRO A CA 1
ATOM 677 C C . PRO A 1 91 ? -16.488 -8.723 -8.720 1.00 66.12 91 PRO A C 1
ATOM 679 O O . PRO A 1 91 ? -16.419 -7.525 -9.002 1.00 66.12 91 PRO A O 1
ATOM 682 N N . VAL A 1 92 ? -15.488 -9.377 -8.131 1.00 65.75 92 VAL A N 1
ATOM 683 C CA . VAL A 1 92 ? -14.204 -8.750 -7.832 1.00 65.75 92 VAL A CA 1
ATOM 684 C C . VAL A 1 92 ? -13.541 -8.407 -9.170 1.00 65.75 92 VAL A C 1
ATOM 686 O O . VAL A 1 92 ? -13.486 -9.278 -10.043 1.00 65.75 92 VAL A O 1
ATOM 689 N N . PRO A 1 93 ? -13.028 -7.178 -9.369 1.00 67.88 93 PRO A N 1
ATOM 690 C CA . PRO A 1 93 ? -12.406 -6.814 -10.634 1.00 67.88 93 PRO A CA 1
ATOM 691 C C . PRO A 1 93 ? -11.248 -7.773 -10.964 1.00 67.88 93 PRO A C 1
ATOM 693 O O . PRO A 1 93 ? -10.540 -8.223 -10.050 1.00 67.88 93 PRO A O 1
ATOM 696 N N . PRO A 1 94 ? -11.045 -8.100 -12.254 1.00 73.94 94 PRO A N 1
ATOM 697 C CA . PRO A 1 94 ? -10.022 -9.047 -12.674 1.00 73.94 94 PRO A CA 1
ATOM 698 C C . PRO A 1 94 ? -8.633 -8.594 -12.208 1.00 73.94 94 PRO A C 1
ATOM 700 O O . PRO A 1 94 ? -8.310 -7.409 -12.187 1.00 73.94 94 PRO A O 1
ATOM 703 N N . SER A 1 95 ? -7.785 -9.557 -11.845 1.00 70.88 95 SER A N 1
ATOM 704 C CA . SER A 1 95 ? -6.497 -9.363 -11.152 1.00 70.88 95 SER A CA 1
ATOM 705 C C . SER A 1 95 ? -5.411 -8.617 -11.947 1.00 70.88 95 SER A C 1
ATOM 707 O O . SER A 1 95 ? -4.292 -8.442 -11.450 1.00 70.88 95 SER A O 1
ATOM 709 N N . GLY A 1 96 ? -5.699 -8.227 -13.194 1.00 78.56 96 GLY A N 1
ATOM 710 C CA . GLY A 1 96 ? -4.772 -7.524 -14.082 1.00 78.56 96 GLY A CA 1
ATOM 711 C C . GLY A 1 96 ? -3.468 -8.280 -14.362 1.00 78.56 96 GLY A C 1
ATOM 712 O O . GLY A 1 96 ? -2.516 -7.670 -14.842 1.00 78.56 96 GLY A O 1
ATOM 713 N N . ILE A 1 97 ? -3.389 -9.581 -14.042 1.00 84.44 97 ILE A N 1
ATOM 714 C CA . ILE A 1 97 ? -2.158 -10.384 -14.141 1.00 84.44 97 ILE A CA 1
ATOM 715 C C . ILE A 1 97 ? -1.634 -10.402 -15.578 1.00 84.44 97 ILE A C 1
ATOM 717 O O . ILE A 1 97 ? -0.465 -10.092 -15.782 1.00 84.44 97 ILE A O 1
ATOM 721 N N . GLY A 1 98 ? -2.498 -10.650 -16.569 1.00 81.75 98 GLY A N 1
ATOM 722 C CA . GLY A 1 98 ? -2.086 -10.691 -17.977 1.00 81.75 98 GLY A CA 1
ATOM 723 C C . GLY A 1 98 ? -1.393 -9.404 -18.437 1.00 81.75 98 GLY A C 1
ATOM 724 O O . GLY A 1 98 ? -0.335 -9.459 -19.050 1.00 81.75 98 GLY A O 1
ATOM 725 N N . ARG A 1 99 ? -1.910 -8.232 -18.044 1.00 84.19 99 ARG A N 1
ATOM 726 C CA . ARG A 1 99 ? -1.317 -6.930 -18.408 1.00 84.19 99 ARG A CA 1
ATOM 727 C C . ARG A 1 99 ? 0.064 -6.719 -17.786 1.00 84.19 99 ARG A C 1
ATOM 729 O O . ARG A 1 99 ? 0.929 -6.122 -18.414 1.00 84.19 99 ARG A O 1
ATOM 736 N N . ARG A 1 100 ? 0.284 -7.237 -16.573 1.00 83.31 100 ARG A N 1
ATOM 737 C CA . ARG A 1 100 ? 1.593 -7.178 -15.907 1.00 83.31 100 ARG A CA 1
ATOM 738 C C . ARG A 1 100 ? 2.604 -8.098 -16.577 1.00 83.31 100 ARG A C 1
ATOM 740 O O . ARG A 1 100 ? 3.724 -7.666 -16.807 1.00 83.31 100 ARG A O 1
ATOM 747 N N . VAL A 1 101 ? 2.200 -9.320 -16.924 1.00 84.81 101 VAL A N 1
ATOM 748 C CA . VAL A 1 101 ? 3.065 -10.278 -17.633 1.00 84.81 101 VAL A CA 1
ATOM 749 C C . VAL A 1 101 ? 3.481 -9.719 -18.994 1.00 84.81 101 VAL A C 1
ATOM 751 O O . VAL A 1 101 ? 4.665 -9.730 -19.312 1.00 84.81 101 VAL A O 1
ATOM 754 N N . VAL A 1 102 ? 2.540 -9.143 -19.751 1.00 88.31 102 VAL A N 1
ATOM 755 C CA . VAL A 1 102 ? 2.848 -8.479 -21.029 1.00 88.31 102 VAL A CA 1
ATOM 756 C C . VAL A 1 102 ? 3.776 -7.279 -20.821 1.00 88.31 102 VAL A C 1
ATOM 758 O O . VAL A 1 102 ? 4.763 -7.151 -21.537 1.00 88.31 102 VAL A O 1
ATOM 761 N N . GLY A 1 103 ? 3.518 -6.435 -19.815 1.00 82.12 103 GLY A N 1
ATOM 762 C CA . GLY A 1 103 ? 4.379 -5.290 -19.502 1.00 82.12 103 GLY A CA 1
ATOM 763 C C . GLY A 1 103 ? 5.819 -5.687 -19.157 1.00 82.12 103 GLY A C 1
ATOM 764 O O . GLY A 1 103 ? 6.760 -5.084 -19.670 1.00 82.12 103 GLY A O 1
ATOM 765 N N . VAL A 1 104 ? 5.998 -6.740 -18.349 1.00 85.69 104 VAL A N 1
ATOM 766 C CA . VAL A 1 104 ? 7.321 -7.306 -18.028 1.00 85.69 104 VAL A CA 1
ATOM 767 C C . VAL A 1 104 ? 7.983 -7.881 -19.279 1.00 85.69 104 VAL A C 1
ATOM 769 O O . VAL A 1 104 ? 9.150 -7.591 -19.524 1.00 85.69 104 VAL A O 1
ATOM 772 N N . GLY A 1 105 ? 7.243 -8.632 -20.101 1.00 84.69 105 GLY A N 1
ATOM 773 C CA . GLY A 1 105 ? 7.755 -9.178 -21.359 1.00 84.69 105 GLY A CA 1
ATOM 774 C C . GLY A 1 105 ? 8.279 -8.090 -22.300 1.00 84.69 105 GLY A C 1
ATOM 775 O O . GLY A 1 105 ? 9.402 -8.186 -22.786 1.00 84.69 105 GLY A O 1
ATOM 776 N N . LEU A 1 106 ? 7.516 -7.009 -22.486 1.00 85.75 106 LEU A N 1
ATOM 777 C CA . LEU A 1 106 ? 7.941 -5.852 -23.279 1.00 85.75 106 LEU A CA 1
ATOM 778 C C . LEU A 1 106 ? 9.176 -5.155 -22.690 1.00 85.75 106 LEU A C 1
ATOM 780 O O . LEU A 1 106 ? 10.058 -4.747 -23.441 1.00 85.75 106 LEU A O 1
ATOM 784 N N . GLY A 1 107 ? 9.273 -5.060 -21.360 1.00 80.88 107 GLY A N 1
ATOM 785 C CA . GLY A 1 107 ? 10.457 -4.528 -20.681 1.00 80.88 107 GLY A CA 1
ATOM 786 C C . GLY A 1 107 ? 11.716 -5.372 -20.915 1.00 80.88 107 GLY A C 1
ATOM 787 O O . GLY A 1 107 ? 12.793 -4.820 -21.130 1.00 80.88 107 GLY A O 1
ATOM 788 N N . VAL A 1 108 ? 11.586 -6.701 -20.941 1.00 85.81 108 VAL A N 1
ATOM 789 C CA . VAL A 1 108 ? 12.698 -7.611 -21.267 1.00 85.81 108 VAL A CA 1
ATOM 790 C C . VAL A 1 108 ? 13.119 -7.457 -22.731 1.00 85.81 108 VAL A C 1
ATOM 792 O O . VAL A 1 108 ? 14.309 -7.326 -23.004 1.00 85.81 108 VAL A O 1
ATOM 795 N N . VAL A 1 109 ? 12.167 -7.404 -23.669 1.00 87.31 109 VAL A N 1
ATOM 796 C CA . VAL A 1 109 ? 12.456 -7.178 -25.101 1.00 87.31 109 VAL A CA 1
ATOM 797 C C . VAL A 1 109 ? 13.161 -5.838 -25.318 1.00 87.31 109 VAL A C 1
ATOM 799 O O . VAL A 1 109 ? 14.139 -5.767 -26.063 1.00 87.31 109 VAL A O 1
ATOM 802 N N . ALA A 1 110 ? 12.707 -4.788 -24.633 1.00 85.94 110 ALA A N 1
ATOM 803 C CA . ALA A 1 110 ? 13.337 -3.474 -24.653 1.00 85.94 110 ALA A CA 1
ATOM 804 C C . ALA A 1 110 ? 14.799 -3.529 -24.197 1.00 85.94 110 ALA A C 1
ATOM 806 O O . ALA A 1 110 ? 15.684 -3.038 -24.897 1.00 85.94 110 ALA A O 1
ATOM 807 N N . LEU A 1 111 ? 15.050 -4.173 -23.053 1.00 86.81 111 LEU A N 1
ATOM 808 C CA . LEU A 1 111 ? 16.389 -4.319 -22.488 1.00 86.81 111 LEU A CA 1
ATOM 809 C C . LEU A 1 111 ? 17.322 -5.104 -23.420 1.00 86.81 111 LEU A C 1
ATOM 811 O O . LEU A 1 111 ? 18.447 -4.670 -23.656 1.00 86.81 111 LEU A O 1
ATOM 815 N N . LEU A 1 112 ? 16.853 -6.225 -23.977 1.00 85.38 112 LEU A N 1
ATOM 816 C CA . LEU A 1 112 ? 17.630 -7.037 -24.920 1.00 85.38 112 LEU A CA 1
ATOM 817 C C . LEU A 1 112 ? 17.962 -6.266 -26.203 1.00 85.38 112 LEU A C 1
ATOM 819 O O . LEU A 1 112 ? 19.092 -6.337 -26.677 1.00 85.38 112 LEU A O 1
ATOM 823 N N . SER A 1 113 ? 17.010 -5.489 -26.727 1.00 82.81 113 SER A N 1
ATOM 824 C CA . SER A 1 113 ? 17.217 -4.671 -27.931 1.00 82.81 113 SER A CA 1
ATOM 825 C C . SER A 1 113 ? 18.272 -3.584 -27.705 1.00 82.81 113 SER A C 1
ATOM 827 O O . SER A 1 113 ? 19.133 -3.366 -28.554 1.00 82.81 113 SER A O 1
ATOM 829 N N . ILE A 1 114 ? 18.245 -2.934 -26.535 1.00 78.56 114 ILE A N 1
ATOM 830 C CA . ILE A 1 114 ? 19.248 -1.930 -26.155 1.00 78.56 114 ILE A CA 1
ATOM 831 C C . ILE A 1 114 ? 20.627 -2.583 -26.000 1.00 78.56 114 ILE A C 1
ATOM 833 O O . ILE A 1 114 ? 21.605 -2.055 -26.521 1.00 78.56 114 ILE A O 1
ATOM 837 N N . LEU A 1 115 ? 20.712 -3.736 -25.326 1.00 83.56 1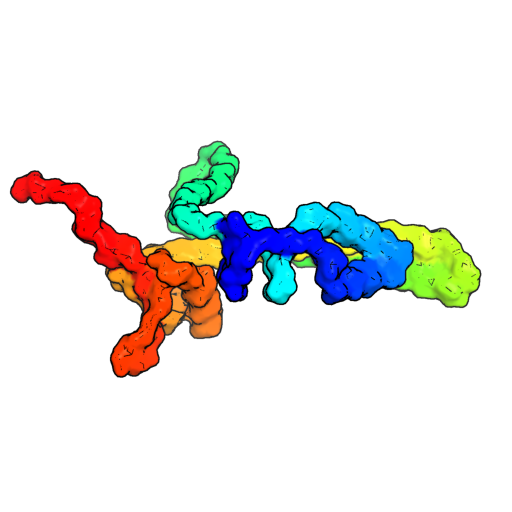15 LEU A N 1
ATOM 838 C CA . LEU A 1 115 ? 21.971 -4.467 -25.144 1.00 83.56 115 LEU A CA 1
ATOM 839 C C . LEU A 1 115 ? 22.596 -4.878 -26.482 1.00 83.56 115 LEU A C 1
ATOM 841 O O . LEU A 1 115 ? 23.779 -4.622 -26.689 1.00 83.56 115 LEU A O 1
ATOM 845 N N . ALA A 1 116 ? 21.808 -5.447 -27.398 1.00 83.62 116 ALA A N 1
ATOM 846 C CA . ALA A 1 116 ? 22.278 -5.810 -28.735 1.00 83.62 116 ALA A CA 1
ATOM 847 C C . ALA A 1 116 ? 22.809 -4.585 -29.499 1.00 83.62 116 ALA A C 1
ATOM 849 O O . ALA A 1 116 ? 23.916 -4.613 -30.029 1.00 83.62 116 ALA A O 1
ATOM 850 N N . GLY A 1 117 ? 22.071 -3.467 -29.459 1.00 79.50 117 GLY A N 1
ATOM 851 C CA . GLY A 1 117 ? 22.497 -2.219 -30.092 1.00 79.50 117 GLY A CA 1
ATOM 852 C C . GLY A 1 117 ? 23.826 -1.675 -29.560 1.00 79.50 117 GLY A C 1
ATOM 853 O O . GLY A 1 117 ? 24.584 -1.091 -30.328 1.00 79.50 117 GLY A O 1
ATOM 854 N N . VAL A 1 118 ? 24.129 -1.872 -28.272 1.00 80.06 118 VAL A N 1
ATOM 855 C CA . VAL A 1 118 ? 25.386 -1.420 -27.649 1.00 80.06 118 VAL A CA 1
ATOM 856 C C . VAL A 1 118 ? 26.564 -2.331 -28.003 1.00 80.06 118 VAL A C 1
ATOM 858 O O . VAL A 1 118 ? 27.649 -1.821 -28.274 1.00 80.06 118 VAL A O 1
ATOM 861 N N . VAL A 1 119 ? 26.366 -3.654 -28.012 1.00 86.25 119 VAL A N 1
ATOM 862 C CA . VAL A 1 119 ? 27.442 -4.632 -28.265 1.00 86.25 119 VAL A CA 1
ATOM 863 C C . VAL A 1 119 ? 27.959 -4.555 -29.706 1.00 86.25 119 VAL A C 1
ATOM 865 O O . VAL A 1 119 ? 29.168 -4.615 -29.910 1.00 86.25 119 VAL A O 1
ATOM 868 N N . ASP A 1 120 ? 27.081 -4.321 -30.685 1.00 78.50 120 ASP A N 1
ATOM 869 C CA . ASP A 1 120 ? 27.437 -4.303 -32.114 1.00 78.50 120 ASP A CA 1
ATOM 870 C C . ASP A 1 120 ? 27.951 -2.939 -32.626 1.00 78.50 120 ASP A C 1
ATOM 872 O O . ASP A 1 120 ? 27.955 -2.670 -33.826 1.00 78.50 120 ASP A O 1
ATOM 876 N N . GLY A 1 121 ? 28.409 -2.054 -31.733 1.00 72.12 121 GLY A N 1
ATOM 877 C CA . GLY A 1 121 ? 29.003 -0.769 -32.128 1.00 72.12 121 GLY A CA 1
ATOM 878 C C . GLY A 1 121 ? 28.008 0.387 -32.268 1.00 72.12 121 GLY A C 1
ATOM 879 O O . GLY A 1 121 ? 28.226 1.289 -33.072 1.00 72.12 121 GLY A O 1
ATOM 880 N N . PHE A 1 122 ? 26.958 0.397 -31.441 1.00 73.19 122 PHE A N 1
ATOM 881 C CA . PHE A 1 122 ? 25.957 1.465 -31.340 1.00 73.19 122 PHE A CA 1
ATOM 882 C C . PHE A 1 122 ? 25.079 1.612 -32.591 1.00 73.19 122 PHE A C 1
ATOM 884 O O . PHE A 1 122 ? 25.151 2.597 -33.324 1.00 73.19 122 PHE A O 1
ATOM 891 N N . VAL A 1 123 ? 24.190 0.639 -32.807 1.00 81.69 123 VAL A N 1
ATOM 892 C CA . VAL A 1 123 ? 23.147 0.714 -33.843 1.00 81.69 123 VAL A CA 1
ATOM 893 C C . VAL A 1 123 ? 21.968 1.555 -33.316 1.00 81.69 123 VAL A C 1
ATOM 895 O O . VAL A 1 123 ? 21.216 1.078 -32.458 1.00 81.69 123 VAL A O 1
ATOM 898 N N . PRO A 1 124 ? 21.752 2.797 -33.799 1.00 78.56 124 PRO A N 1
ATOM 899 C CA . PRO A 1 124 ? 20.748 3.703 -33.232 1.00 78.56 124 PRO A CA 1
ATOM 900 C C . PRO A 1 124 ? 19.312 3.178 -33.381 1.00 78.56 124 PRO A C 1
ATOM 902 O O . PRO A 1 124 ? 18.469 3.436 -32.523 1.00 78.56 124 PRO A O 1
ATOM 905 N N . GLU A 1 125 ? 19.027 2.385 -34.416 1.00 80.56 125 GLU A N 1
ATOM 906 C CA . GLU A 1 125 ? 17.700 1.800 -34.654 1.00 80.56 125 GLU A CA 1
ATOM 907 C C . GLU A 1 125 ? 17.287 0.801 -33.563 1.00 80.56 125 GLU A C 1
ATOM 909 O O . GLU A 1 125 ? 16.138 0.806 -33.108 1.00 80.56 125 GLU A O 1
ATOM 914 N N . ALA A 1 126 ? 18.230 -0.015 -33.081 1.00 75.75 126 ALA A N 1
ATOM 915 C CA . ALA A 1 126 ? 17.989 -0.976 -32.005 1.00 75.75 126 ALA A CA 1
ATOM 916 C C . ALA A 1 126 ? 17.694 -0.263 -30.673 1.00 75.75 126 ALA A C 1
ATOM 918 O O . ALA A 1 126 ? 16.795 -0.663 -29.927 1.00 75.75 126 ALA A O 1
ATOM 919 N N . VAL A 1 127 ? 18.381 0.856 -30.414 1.00 74.94 127 VAL A N 1
ATOM 920 C CA . VAL A 1 127 ? 18.170 1.699 -29.226 1.00 74.94 127 VAL A CA 1
ATOM 921 C C . VAL A 1 127 ? 16.807 2.402 -29.266 1.00 74.94 127 VAL A C 1
ATOM 923 O O . VAL A 1 127 ? 16.086 2.414 -28.262 1.00 74.94 127 VAL A O 1
ATOM 926 N N . VAL A 1 128 ? 16.408 2.948 -30.421 1.00 82.25 128 VAL A N 1
ATOM 927 C CA . VAL A 1 128 ? 15.084 3.573 -30.608 1.00 82.25 128 VAL A CA 1
ATOM 928 C C . VAL A 1 128 ? 13.969 2.543 -30.420 1.00 82.25 128 VAL A C 1
ATOM 930 O O . VAL A 1 128 ? 13.026 2.780 -29.661 1.00 82.25 128 VAL A O 1
ATOM 933 N N . THR A 1 129 ? 14.107 1.371 -31.041 1.00 80.81 129 THR A N 1
ATOM 934 C CA . THR A 1 129 ? 13.132 0.276 -30.943 1.00 80.81 129 THR A CA 1
ATOM 935 C C . THR A 1 129 ? 12.986 -0.205 -29.500 1.00 80.81 129 THR A C 1
ATOM 937 O O . THR A 1 129 ? 11.871 -0.294 -28.979 1.00 80.81 129 THR A O 1
ATOM 940 N N . GLY A 1 130 ? 14.108 -0.426 -28.806 1.00 76.88 130 GLY A N 1
ATOM 941 C CA . GLY A 1 130 ? 14.102 -0.795 -27.394 1.00 76.88 130 GLY A CA 1
ATOM 942 C C . GLY A 1 130 ? 13.418 0.254 -26.515 1.00 76.88 130 GLY A C 1
ATOM 943 O O . GLY A 1 130 ? 12.627 -0.091 -25.640 1.00 76.88 130 GLY A O 1
ATOM 944 N N . SER A 1 131 ? 13.619 1.542 -26.796 1.00 79.00 131 SER A N 1
ATOM 945 C C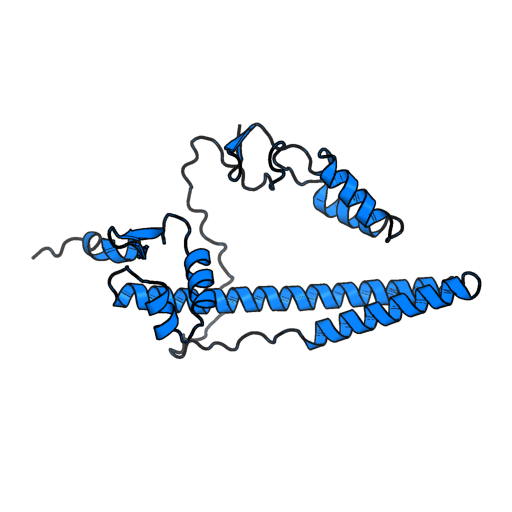A . SER A 1 131 ? 12.993 2.633 -26.037 1.00 79.00 131 SER A CA 1
ATOM 946 C C . SER A 1 131 ? 11.464 2.655 -26.174 1.00 79.00 131 SER A C 1
ATOM 948 O O . SER A 1 131 ? 10.758 2.838 -25.179 1.00 79.00 131 SER A O 1
ATOM 950 N N . ILE A 1 132 ? 10.933 2.414 -27.379 1.00 85.31 132 ILE A N 1
ATOM 951 C CA . ILE A 1 132 ? 9.481 2.333 -27.629 1.00 85.31 132 ILE A CA 1
ATOM 952 C C . ILE A 1 132 ? 8.866 1.180 -26.831 1.00 85.31 132 ILE A C 1
ATOM 954 O O . ILE A 1 132 ? 7.878 1.371 -26.112 1.00 85.31 132 ILE A O 1
ATOM 958 N N . PHE A 1 133 ? 9.477 -0.005 -26.896 1.00 80.94 133 PHE A N 1
ATOM 959 C CA . PHE A 1 133 ? 9.014 -1.161 -26.131 1.00 80.94 133 PHE A CA 1
ATOM 960 C C . PHE A 1 133 ? 9.143 -0.948 -24.620 1.00 80.94 133 PHE A C 1
ATOM 962 O O . PHE A 1 133 ? 8.248 -1.344 -23.873 1.00 80.94 133 PHE A O 1
ATOM 969 N N . GLY A 1 134 ? 10.189 -0.256 -24.164 1.00 79.62 134 GLY A N 1
ATOM 970 C CA . GLY A 1 134 ? 10.403 0.055 -22.751 1.00 79.62 134 GLY A CA 1
ATOM 971 C C . GLY A 1 134 ? 9.321 0.977 -22.188 1.00 79.62 134 GLY A C 1
ATOM 972 O O . GLY A 1 134 ? 8.777 0.712 -21.110 1.00 79.62 134 GLY A O 1
ATOM 973 N N . MET A 1 135 ? 8.940 2.018 -22.938 1.00 84.25 135 MET A N 1
ATOM 974 C CA . MET A 1 135 ? 7.828 2.903 -22.572 1.00 84.25 135 MET A CA 1
ATOM 975 C C . MET A 1 135 ? 6.489 2.156 -22.565 1.00 84.25 135 MET A C 1
ATOM 977 O O . MET A 1 135 ? 5.735 2.256 -21.594 1.00 84.25 135 MET A O 1
ATOM 981 N N . GLY A 1 136 ? 6.213 1.362 -23.606 1.00 85.31 136 GLY A N 1
ATOM 982 C CA . GLY A 1 136 ? 4.988 0.563 -23.698 1.00 85.31 136 GLY A CA 1
ATOM 983 C C . GLY A 1 136 ? 4.858 -0.461 -22.565 1.00 85.31 136 GLY A C 1
ATOM 984 O O . GLY A 1 136 ? 3.813 -0.545 -21.912 1.00 85.31 136 GLY A O 1
ATOM 985 N N . GLY A 1 137 ? 5.940 -1.188 -22.274 1.00 81.12 137 GLY A N 1
ATOM 986 C CA . GLY A 1 137 ? 5.998 -2.180 -21.202 1.00 81.12 137 GLY A CA 1
ATOM 987 C C . GLY A 1 137 ? 5.791 -1.569 -19.819 1.00 81.12 137 GLY A C 1
ATOM 988 O O . GLY A 1 137 ? 4.966 -2.055 -19.040 1.00 81.12 137 GLY A O 1
ATOM 989 N N . SER A 1 138 ? 6.457 -0.444 -19.546 1.00 81.50 138 SER A N 1
ATOM 990 C CA . SER A 1 138 ? 6.315 0.288 -18.281 1.00 81.50 138 SER A CA 1
ATOM 991 C C . SER A 1 138 ? 4.888 0.806 -18.081 1.00 81.50 138 SER A C 1
ATOM 993 O O . SER A 1 138 ? 4.313 0.635 -17.005 1.00 81.50 138 SER A O 1
ATOM 995 N N . GLY A 1 139 ? 4.273 1.374 -19.125 1.00 84.38 139 GLY A N 1
ATOM 996 C CA . GLY A 1 139 ? 2.885 1.840 -19.075 1.00 84.38 139 GLY A CA 1
ATOM 997 C C . GLY A 1 139 ? 1.892 0.712 -18.778 1.00 84.38 139 GLY A C 1
ATOM 998 O O . GLY A 1 139 ? 1.053 0.837 -17.882 1.00 84.38 139 GLY A O 1
ATOM 999 N N . MET A 1 140 ? 2.020 -0.425 -19.471 1.00 83.31 140 MET A N 1
ATOM 1000 C CA . MET A 1 140 ? 1.173 -1.599 -19.224 1.00 83.31 140 MET A CA 1
ATOM 1001 C C . MET A 1 140 ? 1.358 -2.172 -17.816 1.00 83.31 140 MET A C 1
ATOM 1003 O O . MET A 1 140 ? 0.374 -2.543 -17.166 1.00 83.31 140 MET A O 1
ATOM 1007 N N . PHE A 1 141 ? 2.597 -2.211 -17.322 1.00 83.12 141 PHE A N 1
ATOM 1008 C CA . PHE A 1 141 ? 2.894 -2.678 -15.974 1.00 83.12 141 PHE A CA 1
ATOM 1009 C C . PHE A 1 141 ? 2.263 -1.777 -14.906 1.00 83.12 141 PHE A C 1
ATOM 1011 O O . PHE A 1 141 ? 1.571 -2.281 -14.018 1.00 83.12 141 PHE A O 1
ATOM 1018 N N . LEU A 1 142 ? 2.434 -0.455 -15.018 1.00 87.00 142 LEU A N 1
ATOM 1019 C CA . LEU A 1 142 ? 1.858 0.516 -14.083 1.00 87.00 142 LEU A CA 1
ATOM 1020 C C . LEU A 1 142 ? 0.327 0.448 -14.068 1.00 87.00 142 LEU A C 1
ATOM 1022 O O . LEU A 1 142 ? -0.277 0.437 -12.993 1.00 87.00 142 LEU A O 1
ATOM 1026 N N . TRP A 1 143 ? -0.309 0.311 -15.235 1.00 85.88 143 TRP A N 1
ATOM 1027 C CA . TRP A 1 143 ? -1.759 0.129 -15.313 1.00 85.88 143 TRP A CA 1
ATOM 1028 C C . TRP A 1 143 ? -2.201 -1.185 -14.647 1.00 85.88 143 TRP A C 1
ATOM 1030 O O . TRP A 1 143 ? -3.144 -1.210 -13.850 1.00 85.88 143 TRP A O 1
ATOM 1040 N N . GLY A 1 144 ? -1.494 -2.287 -14.906 1.00 86.06 144 GLY A N 1
ATOM 1041 C CA . GLY A 1 144 ? -1.759 -3.569 -14.250 1.00 86.06 144 GLY A CA 1
ATOM 1042 C C . GLY A 1 144 ? -1.588 -3.512 -12.726 1.00 86.06 144 GLY A C 1
ATOM 1043 O O . GLY A 1 144 ? -2.390 -4.090 -11.989 1.00 86.06 144 GLY A O 1
ATOM 1044 N N . TRP A 1 145 ? -0.583 -2.780 -12.240 1.00 85.50 145 TRP A N 1
ATOM 1045 C CA . TRP A 1 145 ? -0.356 -2.545 -10.814 1.00 85.50 145 TRP A CA 1
ATOM 1046 C C . TRP A 1 145 ? -1.475 -1.715 -10.184 1.00 85.50 145 TRP A C 1
ATOM 1048 O O . TRP A 1 145 ? -1.973 -2.053 -9.108 1.00 85.50 145 TRP A O 1
ATOM 1058 N N . GLN A 1 146 ? -1.922 -0.657 -10.864 1.00 89.00 146 GLN A N 1
ATOM 1059 C CA . GLN A 1 146 ? -3.033 0.164 -10.399 1.00 89.00 146 GLN A CA 1
ATOM 1060 C C . GLN A 1 146 ? -4.304 -0.685 -10.246 1.00 89.00 146 GLN A C 1
ATOM 1062 O O . GLN A 1 146 ? -4.924 -0.652 -9.188 1.00 89.00 146 GLN A O 1
ATOM 1067 N N . ALA A 1 147 ? -4.638 -1.541 -11.217 1.00 83.44 147 ALA A N 1
ATOM 1068 C CA . ALA A 1 147 ? -5.789 -2.445 -11.109 1.00 83.44 147 ALA A CA 1
ATOM 1069 C C . ALA A 1 147 ? -5.723 -3.360 -9.866 1.00 83.44 147 ALA A C 1
ATOM 1071 O O . ALA A 1 147 ? -6.733 -3.571 -9.190 1.00 83.44 147 ALA A O 1
ATOM 1072 N N . LEU A 1 148 ? -4.530 -3.851 -9.509 1.00 86.25 148 LEU A N 1
ATO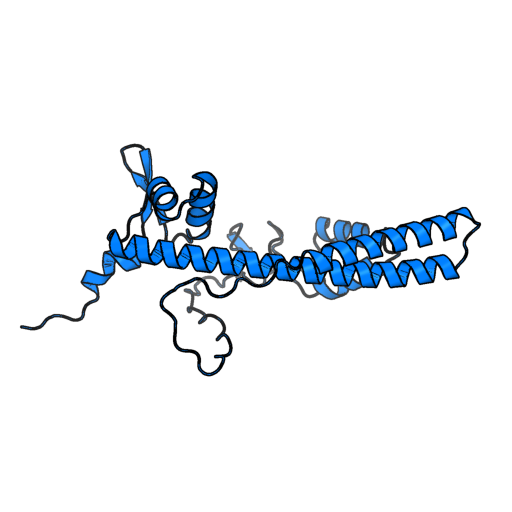M 1073 C CA . LEU A 1 148 ? -4.330 -4.650 -8.298 1.00 86.25 148 LEU A CA 1
ATOM 1074 C C . LEU A 1 148 ? -4.587 -3.841 -7.019 1.00 86.25 148 LEU A C 1
ATOM 1076 O O . LEU A 1 148 ? -5.249 -4.334 -6.106 1.00 86.25 148 LEU A O 1
ATOM 1080 N N . GLN A 1 149 ? -4.090 -2.604 -6.951 1.00 88.31 149 GLN A N 1
ATOM 1081 C CA . GLN A 1 149 ? -4.303 -1.726 -5.795 1.00 88.31 149 GLN A CA 1
ATOM 1082 C C . GLN A 1 149 ? -5.791 -1.424 -5.587 1.00 88.31 149 GLN A C 1
ATOM 1084 O O . GLN A 1 149 ? -6.280 -1.456 -4.459 1.00 88.31 149 GLN A O 1
ATOM 1089 N N . TRP A 1 150 ? -6.533 -1.199 -6.673 1.00 87.12 150 TRP A N 1
ATOM 1090 C CA . TRP A 1 150 ? -7.980 -0.984 -6.619 1.00 87.12 150 TRP A CA 1
ATOM 1091 C C . TRP A 1 150 ? -8.714 -2.232 -6.134 1.00 87.12 150 TRP A C 1
ATOM 1093 O O . TRP A 1 150 ? -9.572 -2.135 -5.258 1.00 87.12 150 TRP A O 1
ATOM 1103 N N . ARG A 1 151 ? -8.325 -3.415 -6.630 1.00 86.75 151 ARG A N 1
ATOM 1104 C CA . ARG A 1 151 ? -8.859 -4.696 -6.153 1.00 86.75 151 ARG A CA 1
ATOM 1105 C C . ARG A 1 151 ? -8.614 -4.881 -4.658 1.00 86.75 151 ARG A C 1
ATOM 1107 O O . ARG A 1 151 ? -9.541 -5.226 -3.933 1.00 86.75 151 ARG A O 1
ATOM 1114 N N . ARG A 1 152 ? -7.391 -4.616 -4.189 1.00 88.12 152 ARG A N 1
ATOM 1115 C CA . ARG A 1 152 ? -7.036 -4.714 -2.768 1.00 88.12 152 ARG A CA 1
ATOM 1116 C C . ARG A 1 152 ? -7.904 -3.785 -1.921 1.00 88.12 152 ARG A C 1
ATOM 1118 O O . ARG A 1 152 ? -8.467 -4.237 -0.933 1.00 88.12 152 ARG A O 1
ATOM 1125 N N . ARG A 1 153 ? -8.075 -2.525 -2.334 1.00 88.75 153 ARG A N 1
ATOM 1126 C CA . ARG A 1 153 ? -8.952 -1.563 -1.643 1.00 88.75 153 ARG A CA 1
ATOM 1127 C C . ARG A 1 153 ? -10.402 -2.042 -1.592 1.00 88.75 153 ARG A C 1
ATOM 1129 O O . ARG A 1 153 ? -10.995 -2.012 -0.523 1.00 88.75 153 ARG A O 1
ATOM 1136 N N . ALA A 1 154 ? -10.945 -2.535 -2.704 1.00 88.94 154 ALA A N 1
ATOM 1137 C CA . ALA A 1 154 ? -12.317 -3.038 -2.761 1.00 88.94 154 ALA A CA 1
ATOM 1138 C C . ALA A 1 154 ? -12.537 -4.253 -1.841 1.00 88.94 154 ALA A C 1
ATOM 1140 O O . ALA A 1 154 ? -13.552 -4.327 -1.151 1.00 88.94 154 ALA A O 1
ATOM 1141 N N . VAL A 1 155 ? -11.574 -5.181 -1.791 1.00 90.19 155 VAL A N 1
ATOM 1142 C CA . VAL A 1 155 ? -11.618 -6.339 -0.882 1.00 90.19 155 VAL A CA 1
ATOM 1143 C C . VAL A 1 155 ? -11.550 -5.887 0.576 1.00 90.19 155 VAL A C 1
ATOM 1145 O O . VAL A 1 155 ? -12.396 -6.293 1.367 1.00 90.19 155 VAL A O 1
ATOM 1148 N N . MET A 1 156 ? -10.619 -4.994 0.925 1.00 89.56 156 MET A N 1
ATOM 1149 C CA . MET A 1 156 ? -10.508 -4.467 2.291 1.00 89.56 156 MET A CA 1
ATOM 1150 C C . MET A 1 156 ? -11.773 -3.717 2.721 1.00 89.56 156 MET A C 1
ATOM 1152 O O . MET A 1 156 ? -12.243 -3.900 3.836 1.00 89.56 156 MET A O 1
ATOM 1156 N N . GLN A 1 157 ? -12.388 -2.937 1.828 1.00 90.88 157 GLN A N 1
ATOM 1157 C CA . GLN A 1 157 ? -13.671 -2.277 2.095 1.00 90.88 157 GLN A CA 1
ATOM 1158 C C . GLN A 1 157 ? -14.821 -3.277 2.271 1.00 90.88 157 GLN A C 1
ATOM 1160 O O . GLN A 1 157 ? -15.718 -3.066 3.087 1.00 90.88 157 GLN A O 1
ATOM 1165 N N . ALA A 1 158 ? -14.835 -4.370 1.505 1.00 91.00 158 ALA A N 1
ATOM 1166 C CA . ALA A 1 158 ? -15.831 -5.422 1.671 1.00 91.00 158 ALA A CA 1
ATOM 1167 C C . ALA A 1 158 ? -15.680 -6.135 3.022 1.00 91.00 158 ALA A C 1
ATOM 1169 O O . ALA A 1 158 ? -16.688 -6.326 3.700 1.00 91.00 158 ALA A O 1
ATOM 1170 N N . LEU A 1 159 ? -14.449 -6.460 3.426 1.00 94.38 159 LEU A N 1
ATOM 1171 C CA . LEU A 1 159 ? -14.151 -7.041 4.737 1.00 94.38 159 LEU A CA 1
ATOM 1172 C C . LEU A 1 159 ? -14.499 -6.075 5.873 1.00 94.38 159 LEU A C 1
ATOM 1174 O O . LEU A 1 159 ? -15.227 -6.462 6.779 1.00 94.38 159 LEU A O 1
ATOM 1178 N N . GLY A 1 160 ? -14.103 -4.804 5.779 1.00 94.25 160 GLY A N 1
ATOM 1179 C CA . GLY A 1 160 ? -14.429 -3.792 6.788 1.00 94.25 160 GLY A CA 1
ATOM 1180 C C . GLY A 1 160 ? -15.937 -3.622 7.004 1.00 94.25 160 GLY A C 1
ATOM 1181 O O . GLY A 1 160 ? -16.393 -3.527 8.137 1.00 94.25 160 GLY A O 1
ATOM 1182 N N . ARG A 1 161 ? -16.755 -3.692 5.942 1.00 94.88 161 ARG A N 1
ATOM 1183 C CA . ARG A 1 161 ? -18.226 -3.698 6.085 1.00 94.88 161 ARG A CA 1
ATOM 1184 C C . ARG A 1 161 ? -18.753 -4.921 6.838 1.00 94.88 161 ARG A C 1
ATOM 1186 O O . ARG A 1 161 ? -19.755 -4.800 7.534 1.00 94.88 161 ARG A O 1
ATOM 1193 N N . ARG A 1 162 ? -18.122 -6.089 6.684 1.00 95.81 162 ARG A N 1
ATOM 1194 C CA . ARG A 1 162 ? -18.496 -7.299 7.435 1.00 95.81 162 ARG A CA 1
ATOM 1195 C C . ARG A 1 162 ? -18.099 -7.172 8.902 1.00 95.81 162 ARG A C 1
ATOM 1197 O O . ARG A 1 162 ? -18.928 -7.469 9.748 1.00 95.81 162 ARG A O 1
ATOM 1204 N N . VAL A 1 163 ? -16.910 -6.635 9.188 1.00 96.19 163 VAL A N 1
ATOM 1205 C CA . VAL A 1 163 ? -16.479 -6.306 10.558 1.00 96.19 163 VAL A CA 1
ATOM 1206 C C . VAL A 1 163 ? -17.453 -5.332 11.222 1.00 96.19 163 VAL A C 1
ATOM 1208 O O . VAL A 1 163 ? -17.859 -5.565 12.348 1.00 96.19 163 VAL A O 1
ATOM 1211 N N . LEU A 1 164 ? -17.904 -4.282 10.529 1.00 94.44 164 LEU A N 1
ATOM 1212 C CA . LEU A 1 164 ? -18.873 -3.331 11.095 1.00 94.44 164 LEU A CA 1
ATOM 1213 C C . LEU A 1 164 ? -20.228 -3.974 11.426 1.00 94.44 164 LEU A C 1
ATOM 1215 O O . LEU A 1 164 ? -20.827 -3.653 12.450 1.00 94.44 164 LEU A O 1
ATOM 1219 N N . ARG A 1 165 ? -20.712 -4.895 10.582 1.00 94.19 165 ARG A N 1
ATOM 1220 C CA . ARG A 1 165 ? -21.924 -5.680 10.882 1.00 94.19 165 ARG A CA 1
ATOM 1221 C C . ARG A 1 165 ? -21.708 -6.564 12.104 1.00 94.19 165 ARG A C 1
ATOM 1223 O O . ARG A 1 165 ? -22.477 -6.484 13.047 1.00 94.19 165 ARG A O 1
ATOM 1230 N N . MET A 1 166 ? -20.597 -7.292 12.124 1.00 95.19 166 MET A N 1
ATOM 1231 C CA . MET A 1 166 ? -20.195 -8.132 13.247 1.00 95.19 166 MET A CA 1
ATOM 1232 C C . MET A 1 166 ? -20.076 -7.336 14.558 1.00 95.19 166 MET A C 1
ATOM 1234 O O . MET A 1 166 ? -20.499 -7.814 15.606 1.00 95.19 166 MET A O 1
ATOM 1238 N N . ALA A 1 167 ? -19.538 -6.115 14.498 1.00 94.56 167 ALA A N 1
ATOM 1239 C CA . ALA A 1 167 ? -19.444 -5.207 15.635 1.00 94.56 167 ALA A CA 1
ATOM 1240 C C . ALA A 1 167 ? -20.830 -4.739 16.084 1.00 94.56 167 ALA A C 1
ATOM 1242 O O . ALA A 1 167 ? -21.069 -4.637 17.278 1.00 94.56 167 ALA A O 1
ATOM 1243 N N . THR A 1 168 ? -21.755 -4.494 15.154 1.00 92.19 168 THR A N 1
ATOM 1244 C CA . THR A 1 168 ? -23.142 -4.129 15.483 1.00 92.19 168 THR A CA 1
ATOM 1245 C C . THR A 1 168 ? -23.830 -5.274 16.226 1.00 92.19 168 THR A C 1
ATOM 1247 O O . THR A 1 168 ? -24.432 -5.050 17.272 1.00 92.19 168 THR A O 1
ATOM 1250 N N . ASP A 1 169 ? -23.652 -6.506 15.748 1.00 91.56 169 ASP A N 1
ATOM 1251 C CA . ASP A 1 169 ? -24.237 -7.704 16.359 1.00 91.56 169 ASP A CA 1
ATOM 1252 C C . ASP A 1 169 ? -23.643 -8.006 17.752 1.00 91.56 169 ASP A C 1
ATOM 1254 O O . ASP A 1 169 ? -24.318 -8.578 18.605 1.00 91.56 169 ASP A O 1
ATOM 1258 N N . ARG A 1 170 ? -22.391 -7.594 18.005 1.00 90.56 170 ARG A N 1
ATOM 1259 C CA . ARG A 1 170 ? -21.662 -7.788 19.277 1.00 90.56 170 ARG A CA 1
ATOM 1260 C C . ARG A 1 170 ? -21.595 -6.531 20.158 1.00 90.56 170 ARG A C 1
ATOM 1262 O O . ARG A 1 170 ? -20.752 -6.439 21.047 1.00 90.56 170 ARG A O 1
ATOM 1269 N N . GLY A 1 171 ? -22.466 -5.546 19.930 1.00 89.94 171 GLY A N 1
ATOM 1270 C CA . GLY A 1 171 ? -22.572 -4.371 20.805 1.00 89.94 171 GLY A CA 1
ATOM 1271 C C . GLY A 1 171 ? -21.350 -3.444 20.783 1.00 89.94 171 GLY A C 1
ATOM 1272 O O . GLY A 1 171 ? -21.075 -2.754 21.758 1.00 89.94 171 GLY A O 1
ATOM 1273 N N . GLY A 1 172 ? -20.607 -3.420 19.678 1.00 93.12 172 GLY A N 1
ATOM 1274 C CA . GLY A 1 172 ? -19.541 -2.460 19.398 1.00 93.12 172 GLY A CA 1
ATOM 1275 C C . GLY A 1 172 ? -18.171 -2.801 19.983 1.00 93.12 172 GLY A C 1
ATOM 1276 O O . GLY A 1 172 ? -17.319 -1.918 20.025 1.00 93.12 172 GLY A O 1
ATOM 1277 N N . VAL A 1 173 ? -17.929 -4.041 20.415 1.00 94.75 173 VAL A N 1
ATOM 1278 C CA . VAL A 1 173 ? -16.606 -4.508 20.864 1.00 94.75 173 VAL A CA 1
ATOM 1279 C C . VAL A 1 173 ? -16.241 -5.789 20.123 1.00 94.75 173 VAL A C 1
ATOM 1281 O O . VAL A 1 173 ? -17.066 -6.692 20.023 1.00 94.75 173 VAL A O 1
ATOM 1284 N N . LEU A 1 174 ? -15.020 -5.858 19.588 1.00 96.75 174 LEU A N 1
ATOM 1285 C CA . LEU A 1 174 ? -14.504 -7.032 18.881 1.00 96.75 174 LEU A CA 1
ATOM 1286 C C . LEU A 1 174 ? -13.044 -7.306 19.233 1.00 96.75 174 LEU A C 1
ATOM 1288 O O . LEU A 1 174 ? -12.230 -6.391 19.322 1.00 96.75 174 LEU A O 1
ATOM 1292 N N . THR A 1 175 ? -12.683 -8.577 19.330 1.00 96.94 175 THR A N 1
ATOM 1293 C CA . THR A 1 175 ? -11.287 -9.028 19.404 1.00 96.94 175 THR A CA 1
ATOM 1294 C C . THR A 1 175 ? -10.788 -9.515 18.041 1.00 96.94 175 THR A C 1
ATOM 1296 O O . THR A 1 175 ? -11.564 -9.893 17.160 1.00 96.94 175 THR A O 1
ATOM 1299 N N . VAL A 1 176 ? -9.465 -9.539 17.848 1.00 96.31 176 VAL A N 1
ATOM 1300 C CA . VAL A 1 176 ? -8.855 -10.031 16.596 1.00 96.31 176 VAL A CA 1
ATOM 1301 C C . VAL A 1 176 ? -9.197 -11.502 16.346 1.00 96.31 176 VAL A C 1
ATOM 1303 O O . VAL A 1 176 ? -9.441 -11.897 15.208 1.00 96.31 176 VAL A O 1
ATOM 1306 N N . THR A 1 177 ? -9.240 -12.310 17.406 1.00 96.12 177 THR A N 1
ATOM 1307 C CA . THR A 1 177 ? -9.565 -13.740 17.348 1.00 96.12 177 THR A CA 1
ATOM 1308 C C . THR A 1 177 ? -11.006 -13.982 16.919 1.00 96.12 177 THR A C 1
ATOM 1310 O O . THR A 1 177 ? -11.247 -14.855 16.089 1.00 96.12 177 THR A O 1
ATOM 1313 N N . GLU A 1 178 ? -11.956 -13.189 17.417 1.00 96.69 178 GLU A N 1
ATOM 1314 C CA . GLU A 1 178 ? -13.348 -13.258 16.967 1.00 96.69 178 GLU A CA 1
ATOM 1315 C C . GLU A 1 178 ? -13.459 -12.914 15.483 1.00 96.69 178 GLU A C 1
ATOM 1317 O O . GLU A 1 178 ? -14.117 -13.635 14.735 1.00 96.69 178 GLU A O 1
ATOM 1322 N N . VAL A 1 179 ? -12.805 -11.836 15.035 1.00 97.19 179 VAL A N 1
ATOM 1323 C CA . VAL A 1 179 ? -12.843 -11.423 13.622 1.00 97.19 179 VAL A CA 1
ATOM 1324 C C . VAL A 1 179 ? -12.203 -12.478 12.722 1.00 97.19 179 VAL A C 1
ATOM 1326 O O . VAL A 1 179 ? -12.722 -12.757 11.641 1.00 97.19 179 VAL A O 1
ATOM 1329 N N . ALA A 1 180 ? -11.100 -13.085 13.167 1.00 96.88 180 ALA A N 1
ATOM 1330 C CA . ALA A 1 180 ? -10.448 -14.182 12.462 1.00 96.88 180 ALA A CA 1
ATOM 1331 C C . ALA A 1 180 ? -11.384 -15.390 12.308 1.00 96.88 180 ALA A C 1
ATOM 1333 O O . ALA A 1 180 ? -11.531 -15.905 11.201 1.00 96.88 180 ALA A O 1
ATOM 1334 N N . ALA A 1 181 ? -12.051 -15.794 13.394 1.00 96.44 181 ALA A N 1
ATOM 1335 C CA . ALA A 1 181 ? -12.965 -16.932 13.400 1.00 96.44 181 ALA A CA 1
ATOM 1336 C C . ALA A 1 181 ? -14.218 -16.692 12.540 1.00 96.44 181 ALA A C 1
ATOM 1338 O O . ALA A 1 181 ? -14.629 -17.575 11.794 1.00 96.44 181 ALA A O 1
ATOM 1339 N N . GLU A 1 182 ? -14.812 -15.500 12.610 1.00 96.25 182 GLU A N 1
ATOM 1340 C CA . GLU A 1 182 ? -16.060 -15.179 11.906 1.00 96.25 182 GLU A CA 1
ATOM 1341 C C . GLU A 1 182 ? -15.858 -14.966 10.399 1.00 96.25 182 GLU A C 1
ATOM 1343 O O . GLU A 1 182 ? -16.718 -15.307 9.588 1.00 96.25 182 GLU A O 1
ATOM 1348 N N . LEU A 1 183 ? -14.728 -14.372 10.004 1.00 94.81 183 LEU A N 1
ATOM 1349 C CA . LEU A 1 183 ? -14.447 -14.047 8.603 1.00 94.81 183 LEU A CA 1
ATOM 1350 C C . LEU A 1 183 ? -13.584 -15.093 7.888 1.00 94.81 183 LEU A C 1
ATOM 1352 O O . LEU A 1 183 ? -13.238 -14.864 6.727 1.00 94.81 183 LEU A O 1
ATOM 1356 N N . ASP A 1 184 ? -13.256 -16.203 8.558 1.00 96.31 184 ASP A N 1
ATOM 1357 C CA . ASP A 1 184 ? -12.344 -17.248 8.074 1.00 96.31 184 ASP A CA 1
ATOM 1358 C C . ASP A 1 184 ? -11.003 -16.655 7.593 1.00 96.31 184 ASP A C 1
ATOM 1360 O O . ASP A 1 184 ? -10.520 -16.887 6.482 1.00 96.31 184 ASP A O 1
ATOM 1364 N N . LEU A 1 185 ? -10.429 -15.778 8.423 1.00 95.44 185 LEU A N 1
ATOM 1365 C CA . LEU A 1 185 ? -9.158 -15.107 8.157 1.00 95.44 185 LEU A CA 1
ATOM 1366 C C . LEU A 1 185 ? -8.056 -15.703 9.029 1.00 95.44 185 LEU A C 1
ATOM 1368 O O . LEU A 1 185 ? -8.278 -16.077 10.178 1.00 95.44 185 LEU A O 1
ATOM 1372 N N . SER A 1 186 ? -6.822 -15.704 8.518 1.00 96.75 186 SER A N 1
ATOM 1373 C CA . SER A 1 186 ? -5.669 -15.936 9.388 1.00 96.75 186 SER A CA 1
ATOM 1374 C C . SER A 1 186 ? -5.584 -14.836 10.450 1.00 96.75 186 SER A C 1
ATOM 1376 O O . SER A 1 186 ? -5.966 -13.690 10.197 1.00 96.75 186 SER A O 1
ATOM 1378 N N . LEU A 1 187 ? -5.035 -15.166 11.622 1.00 96.06 187 LEU A N 1
ATOM 1379 C CA . LEU A 1 187 ? -4.903 -14.209 12.723 1.00 96.06 187 LEU A CA 1
ATOM 1380 C C . LEU A 1 187 ? -4.143 -12.942 12.288 1.00 96.06 187 LEU A C 1
ATOM 1382 O O . LEU A 1 187 ? -4.599 -11.833 12.541 1.00 96.06 187 LEU A O 1
ATOM 1386 N N . GLU A 1 188 ? -3.057 -13.103 11.524 1.00 96.31 188 GLU A N 1
ATOM 1387 C CA . GLU A 1 188 ? -2.280 -11.990 10.957 1.00 96.31 188 GLU A CA 1
ATOM 1388 C C . GLU A 1 188 ? -3.104 -11.125 9.980 1.00 96.31 188 GLU A C 1
ATOM 1390 O O . GLU A 1 188 ? -2.951 -9.903 9.926 1.00 96.31 188 GLU A O 1
ATOM 1395 N N . ALA A 1 189 ? -3.981 -11.738 9.176 1.00 93.88 189 ALA A N 1
ATOM 1396 C CA . ALA A 1 189 ? -4.832 -11.003 8.243 1.00 93.88 189 ALA A CA 1
ATOM 1397 C C . ALA A 1 189 ? -5.942 -10.234 8.972 1.00 93.88 189 ALA A C 1
ATOM 1399 O O . ALA A 1 189 ? -6.224 -9.092 8.601 1.00 93.88 189 ALA A O 1
ATOM 1400 N N . ALA A 1 190 ? -6.535 -10.835 10.006 1.00 96.50 190 ALA A N 1
ATOM 1401 C CA . ALA A 1 190 ? -7.510 -10.181 10.870 1.00 96.50 190 ALA A CA 1
ATOM 1402 C C . ALA A 1 190 ? -6.876 -9.005 11.625 1.00 96.50 190 ALA A C 1
ATOM 1404 O O . ALA A 1 190 ? -7.426 -7.909 11.614 1.00 96.50 190 ALA A O 1
ATOM 1405 N N . GLU A 1 191 ? -5.679 -9.184 12.184 1.00 95.69 191 GLU A N 1
ATOM 1406 C CA . GLU A 1 191 ? -4.940 -8.120 12.868 1.00 95.69 191 GLU A CA 1
ATOM 1407 C C . GLU A 1 191 ? -4.661 -6.943 11.925 1.00 95.69 191 GLU A C 1
ATOM 1409 O O . GLU A 1 191 ? -5.020 -5.805 12.219 1.00 95.69 191 GLU A O 1
ATOM 1414 N N . LYS A 1 192 ? -4.112 -7.206 10.731 1.00 95.19 192 LYS A N 1
ATOM 1415 C CA . LYS A 1 192 ? -3.873 -6.160 9.720 1.00 95.19 192 LYS A CA 1
ATOM 1416 C C . LYS A 1 192 ? -5.154 -5.455 9.280 1.00 95.19 192 LYS A C 1
ATOM 1418 O O . LYS A 1 192 ? -5.107 -4.268 8.959 1.00 95.19 192 LYS A O 1
ATOM 1423 N N . LEU A 1 193 ? -6.277 -6.172 9.214 1.00 95.44 193 LEU A N 1
ATOM 1424 C CA . LEU A 1 193 ? -7.581 -5.587 8.912 1.00 95.44 193 LEU A CA 1
ATOM 1425 C C . LEU A 1 193 ? -8.029 -4.646 10.035 1.00 95.44 193 LEU A C 1
ATOM 1427 O O . LEU A 1 193 ? -8.386 -3.511 9.732 1.00 95.44 193 LEU A O 1
ATOM 1431 N N . MET A 1 194 ? -7.954 -5.082 11.294 1.00 95.88 194 MET A N 1
ATOM 1432 C CA . MET A 1 194 ? -8.361 -4.288 12.458 1.00 95.88 194 MET A CA 1
ATOM 1433 C C . MET A 1 194 ? -7.459 -3.065 12.668 1.00 95.88 194 MET A C 1
ATOM 1435 O O . MET A 1 194 ? -7.969 -1.957 12.799 1.00 95.88 194 MET A O 1
ATOM 1439 N N . ILE A 1 195 ? -6.134 -3.220 12.565 1.00 95.19 195 ILE A N 1
ATOM 1440 C CA . ILE A 1 195 ? -5.173 -2.100 12.570 1.00 95.19 195 ILE A CA 1
ATOM 1441 C C . ILE A 1 195 ? -5.468 -1.119 11.430 1.00 95.19 195 ILE A C 1
ATOM 1443 O O . ILE A 1 195 ? -5.375 0.089 11.605 1.00 95.19 195 ILE A O 1
ATOM 1447 N N . GLY A 1 196 ? -5.832 -1.621 10.247 1.00 93.50 196 GLY A N 1
ATOM 1448 C CA . GLY A 1 196 ? -6.189 -0.771 9.111 1.00 93.50 196 GLY A CA 1
ATOM 1449 C C . GLY A 1 196 ? -7.507 -0.008 9.287 1.00 93.50 196 GLY A C 1
ATOM 1450 O O . GLY A 1 196 ? -7.753 0.933 8.532 1.00 93.50 196 GLY A O 1
ATOM 1451 N N . MET A 1 197 ? -8.352 -0.425 10.232 1.00 94.25 197 MET A N 1
ATOM 1452 C CA . MET A 1 197 ? -9.604 0.242 10.587 1.00 94.25 197 MET A CA 1
ATOM 1453 C C . MET A 1 197 ? -9.452 1.203 11.770 1.00 94.25 197 MET A C 1
ATOM 1455 O O . MET A 1 197 ? -10.267 2.116 11.881 1.00 94.25 197 MET A O 1
ATOM 1459 N N . ASP A 1 198 ? -8.439 1.014 12.618 1.00 94.88 198 ASP A N 1
ATOM 1460 C CA . ASP A 1 198 ? -8.132 1.894 13.744 1.00 94.88 198 ASP A CA 1
ATOM 1461 C C . ASP A 1 198 ? -7.660 3.269 13.251 1.00 94.88 198 ASP A C 1
ATOM 1463 O O . ASP A 1 198 ? -6.566 3.437 12.707 1.00 94.88 198 ASP A O 1
ATOM 1467 N N . ASP A 1 199 ? -8.527 4.263 13.422 1.00 90.75 199 ASP A N 1
ATOM 1468 C CA . ASP A 1 199 ? -8.247 5.669 13.150 1.00 90.75 199 ASP A CA 1
ATOM 1469 C C . ASP A 1 199 ? -8.132 6.497 14.441 1.00 90.75 199 ASP A C 1
ATOM 1471 O O . ASP A 1 199 ? -7.975 7.719 14.378 1.00 90.75 199 ASP A O 1
ATOM 1475 N N . GLY A 1 200 ? -8.213 5.849 15.610 1.00 88.12 200 GLY A N 1
ATOM 1476 C CA . GLY A 1 200 ? -8.224 6.478 16.925 1.00 88.12 200 GLY A CA 1
ATOM 1477 C C . GLY A 1 200 ? -9.530 7.199 17.279 1.00 88.12 200 GLY A C 1
ATOM 1478 O O . GLY A 1 200 ? -9.638 7.768 18.369 1.00 88.12 200 GLY A O 1
ATOM 1479 N N . PHE A 1 201 ? -10.546 7.198 16.413 1.00 87.31 201 PHE A N 1
ATOM 1480 C CA . PHE A 1 201 ? -11.804 7.919 16.636 1.00 87.31 201 PHE A CA 1
ATOM 1481 C C . PHE A 1 201 ? -13.032 7.016 16.523 1.00 87.31 201 PHE A C 1
ATOM 1483 O O . PHE A 1 201 ? -13.806 6.945 17.475 1.00 87.31 201 PHE A O 1
ATOM 1490 N N . ARG A 1 202 ? -13.205 6.349 15.381 1.00 90.38 202 ARG A N 1
ATOM 1491 C CA . ARG A 1 202 ? -14.336 5.469 15.050 1.00 90.38 202 ARG A CA 1
ATOM 1492 C C . ARG A 1 202 ? -14.089 4.034 15.470 1.00 90.38 202 ARG A C 1
ATOM 1494 O O . ARG A 1 202 ? -15.026 3.329 15.832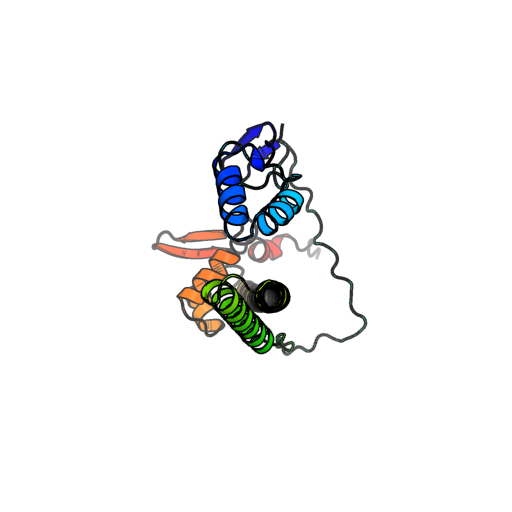 1.00 90.38 202 ARG A O 1
ATOM 1501 N N . VAL A 1 203 ? -12.830 3.626 15.396 1.00 95.12 203 VAL A N 1
ATOM 1502 C CA . VAL A 1 203 ? -12.336 2.350 15.896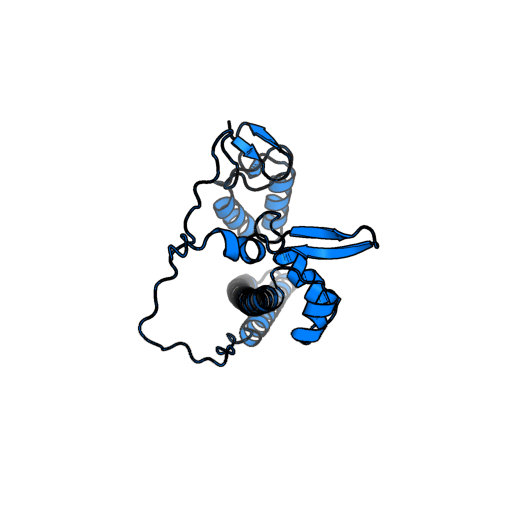 1.00 95.12 203 VAL A CA 1
ATOM 1503 C C . VAL A 1 203 ? -11.117 2.666 16.743 1.00 95.12 203 VAL A C 1
ATOM 1505 O O . VAL A 1 203 ? -10.292 3.478 16.328 1.00 95.12 203 VAL A O 1
ATOM 1508 N N . ARG A 1 204 ? -11.034 2.080 17.935 1.00 93.94 204 ARG A N 1
ATOM 1509 C CA . ARG A 1 204 ? -9.908 2.270 18.855 1.00 93.94 204 ARG A CA 1
ATOM 1510 C C . ARG A 1 204 ? -9.481 0.932 19.417 1.00 93.94 204 ARG A C 1
ATOM 1512 O O . ARG A 1 204 ? -10.331 0.199 19.916 1.00 93.94 204 ARG A O 1
ATOM 1519 N N . SER A 1 205 ? -8.193 0.627 19.359 1.00 94.69 205 SER A N 1
ATOM 1520 C CA . SER A 1 205 ? -7.637 -0.492 20.109 1.00 94.69 205 SER A CA 1
ATOM 1521 C C . SER A 1 205 ? -7.399 -0.107 21.568 1.00 94.69 205 SER A C 1
ATOM 1523 O O . SER A 1 205 ? -6.833 0.956 21.832 1.00 94.69 205 SER A O 1
ATOM 1525 N N . ASP A 1 206 ? -7.755 -0.984 22.494 1.00 94.12 206 ASP A N 1
ATOM 1526 C CA . ASP A 1 206 ? -7.409 -0.863 23.907 1.00 94.12 206 ASP A CA 1
ATOM 1527 C C . ASP A 1 206 ? -7.076 -2.248 24.483 1.00 94.12 206 ASP A C 1
ATOM 1529 O O . ASP A 1 206 ? -7.382 -3.285 23.887 1.00 94.12 206 ASP A O 1
ATOM 1533 N N . ILE A 1 207 ? -6.380 -2.276 25.614 1.00 93.75 207 ILE A N 1
ATOM 1534 C CA . ILE A 1 207 ? -5.938 -3.504 26.271 1.00 93.75 207 ILE A CA 1
ATOM 1535 C C . ILE A 1 207 ? -6.659 -3.592 27.608 1.00 93.75 207 ILE A C 1
ATOM 1537 O O . ILE A 1 207 ? -6.583 -2.682 28.427 1.00 93.75 207 ILE A O 1
ATOM 1541 N N . THR A 1 208 ? -7.368 -4.694 27.839 1.00 91.56 208 THR A N 1
ATOM 1542 C CA . THR A 1 208 ? -8.023 -4.921 29.133 1.00 91.56 208 THR A CA 1
ATOM 1543 C C . THR A 1 208 ? -6.995 -5.096 30.252 1.00 91.56 208 THR A C 1
ATOM 1545 O O . THR A 1 208 ? -5.847 -5.463 30.004 1.00 91.56 208 THR A O 1
ATOM 1548 N N . ASP A 1 209 ? -7.428 -4.978 31.510 1.00 91.38 209 ASP A N 1
ATOM 1549 C CA . ASP A 1 209 ? -6.588 -5.289 32.682 1.00 91.38 209 ASP A CA 1
ATOM 1550 C C . ASP A 1 209 ? -6.053 -6.737 32.683 1.00 91.38 209 ASP A C 1
ATOM 1552 O O . ASP A 1 209 ? -5.104 -7.066 33.390 1.00 91.38 209 ASP A O 1
ATOM 1556 N N . GLN A 1 210 ? -6.661 -7.614 31.878 1.00 90.69 210 GLN A N 1
ATOM 1557 C CA . GLN A 1 210 ? -6.254 -9.006 31.678 1.00 90.69 210 GLN A CA 1
ATOM 1558 C C . GLN A 1 210 ? -5.265 -9.181 30.508 1.00 90.69 210 GLN A C 1
ATOM 1560 O O . GLN A 1 210 ? -4.927 -10.307 30.151 1.00 90.69 210 GLN A O 1
ATOM 1565 N N . GLY A 1 211 ? -4.815 -8.091 29.878 1.00 90.62 211 GLY A N 1
ATOM 1566 C CA . GLY A 1 211 ? -3.862 -8.115 28.767 1.00 90.62 211 GLY A CA 1
ATOM 1567 C C . GLY A 1 211 ? -4.466 -8.501 27.414 1.00 90.62 211 GLY A C 1
ATOM 1568 O O . GLY A 1 211 ? -3.728 -8.876 26.504 1.00 90.62 211 GLY A O 1
ATOM 1569 N N . VAL A 1 212 ? -5.792 -8.432 27.256 1.00 91.50 212 VAL A N 1
ATOM 1570 C CA . VAL A 1 212 ? -6.468 -8.789 25.998 1.00 91.50 212 VAL A CA 1
ATOM 1571 C C . VAL A 1 212 ? -6.670 -7.541 25.145 1.00 91.50 212 VAL A C 1
ATOM 1573 O O . VAL A 1 212 ? -7.331 -6.602 25.583 1.00 91.50 212 VAL A O 1
ATOM 1576 N N . LEU A 1 213 ? -6.132 -7.552 23.923 1.00 92.50 213 LEU A N 1
ATOM 1577 C CA . LEU A 1 213 ? -6.351 -6.502 22.927 1.00 92.50 213 LEU A CA 1
ATOM 1578 C C . LEU A 1 213 ? -7.770 -6.605 22.357 1.00 92.50 213 LEU A C 1
ATOM 1580 O O . LEU A 1 213 ? -8.128 -7.608 21.731 1.00 92.50 213 LEU A O 1
ATOM 1584 N N . TYR A 1 214 ? -8.556 -5.551 22.533 1.00 95.25 214 TYR A N 1
ATOM 1585 C CA . TYR A 1 214 ? -9.888 -5.418 21.960 1.00 95.25 214 TYR A CA 1
ATOM 1586 C C . TYR A 1 214 ? -9.995 -4.126 21.154 1.00 95.25 214 TYR A C 1
ATOM 1588 O O . TYR A 1 214 ? -9.254 -3.170 21.361 1.00 95.25 214 TYR A O 1
ATOM 1596 N N . TYR A 1 215 ? -10.924 -4.118 20.209 1.00 96.69 215 TYR A N 1
ATOM 1597 C CA . TYR A 1 215 ? -11.249 -2.971 19.383 1.00 96.69 215 TYR A CA 1
ATOM 1598 C C . TYR A 1 215 ? -12.657 -2.507 19.716 1.00 96.69 215 TYR A C 1
ATOM 1600 O O . TYR A 1 215 ? -13.627 -3.258 19.588 1.00 96.69 215 TYR A O 1
ATOM 1608 N N . GLU A 1 216 ? -12.761 -1.257 20.141 1.00 95.19 216 GLU A N 1
ATOM 1609 C CA . GLU A 1 216 ? -14.020 -0.597 20.435 1.00 95.19 216 GLU A CA 1
ATOM 1610 C C . GLU A 1 216 ? -14.493 0.213 19.223 1.00 95.19 216 GLU A C 1
ATOM 1612 O O . GLU A 1 216 ? -13.706 0.897 18.567 1.00 95.19 216 GLU A O 1
ATOM 1617 N N . PHE A 1 217 ? -15.800 0.158 18.964 1.00 95.56 217 PHE A N 1
ATOM 1618 C CA . PHE A 1 217 ? -16.531 0.947 17.977 1.00 95.56 217 PHE A CA 1
ATOM 1619 C C . PHE A 1 217 ? -17.476 1.903 18.725 1.00 95.56 217 PHE A C 1
ATOM 1621 O O . PHE A 1 217 ? -18.651 1.571 18.935 1.00 95.56 217 PHE A O 1
ATOM 1628 N N . PRO A 1 218 ? -17.000 3.088 19.163 1.00 90.19 218 PRO A N 1
ATOM 1629 C CA . PRO A 1 218 ? -17.758 3.953 20.064 1.00 90.19 218 PRO A CA 1
ATOM 1630 C C . PRO A 1 218 ? -19.115 4.378 19.496 1.00 90.19 218 PRO A C 1
ATOM 1632 O O . PRO A 1 218 ? -20.089 4.457 20.243 1.00 90.19 218 PRO A O 1
ATOM 1635 N N . GLU A 1 219 ? -19.202 4.601 18.182 1.00 87.12 219 GLU A N 1
ATOM 1636 C CA . GLU A 1 219 ? -20.446 4.985 17.499 1.00 87.12 219 GLU A CA 1
ATOM 1637 C C . GLU A 1 219 ? -21.545 3.921 17.637 1.00 87.12 219 GLU A C 1
ATOM 1639 O O . GLU A 1 219 ? -22.714 4.266 17.795 1.00 87.12 219 GLU A O 1
ATOM 1644 N N . LEU A 1 220 ? -21.171 2.637 17.641 1.00 87.69 220 LEU A N 1
ATOM 1645 C CA . LEU A 1 220 ? -22.112 1.524 17.781 1.00 87.69 220 LEU A CA 1
ATOM 1646 C C . LEU A 1 220 ? -22.531 1.325 19.243 1.00 87.69 220 LEU A C 1
ATOM 1648 O O . LEU A 1 220 ? -23.701 1.082 19.518 1.00 87.69 220 LEU A O 1
ATOM 1652 N N . ARG A 1 221 ? -21.608 1.514 20.196 1.00 79.00 221 ARG A N 1
ATOM 1653 C CA . ARG A 1 221 ? -21.920 1.440 21.637 1.00 79.00 221 ARG A CA 1
ATOM 1654 C C . ARG A 1 221 ? -22.860 2.544 22.116 1.00 79.00 221 ARG A C 1
ATOM 1656 O O . ARG A 1 221 ? -23.660 2.320 23.017 1.00 79.00 221 ARG A O 1
ATOM 1663 N N . HIS A 1 222 ? -22.749 3.745 21.554 1.00 68.06 222 HIS A N 1
ATOM 1664 C CA . HIS A 1 222 ? -23.510 4.914 22.012 1.00 68.06 222 HIS A CA 1
ATOM 1665 C C . HIS A 1 222 ? -24.809 5.141 21.227 1.00 68.06 222 HIS A C 1
ATOM 1667 O O . HIS A 1 222 ? -25.532 6.099 21.509 1.00 68.06 222 HIS A O 1
ATOM 1673 N N . GLN A 1 223 ? -25.137 4.264 20.273 1.00 60.88 223 GLN A N 1
ATOM 1674 C CA . GLN A 1 223 ? -26.310 4.409 19.413 1.00 60.88 223 GLN A CA 1
ATOM 1675 C C . GLN A 1 223 ? -27.634 4.371 20.201 1.00 60.88 223 GLN A C 1
ATOM 1677 O O . GLN A 1 223 ? -28.592 5.047 19.826 1.00 60.88 223 GLN A O 1
ATOM 1682 N N . GLU A 1 224 ? -27.678 3.680 21.345 1.00 55.16 224 GLU A N 1
ATOM 1683 C CA . GLU A 1 224 ? -28.849 3.666 22.236 1.00 55.16 224 GLU A CA 1
ATOM 1684 C C . GLU A 1 224 ? -29.132 5.026 22.902 1.00 55.16 224 GLU A C 1
ATOM 1686 O O . GLU A 1 224 ? -30.287 5.330 23.185 1.00 55.16 224 GLU A O 1
ATOM 1691 N N . ARG A 1 225 ? -28.123 5.891 23.101 1.00 52.19 225 ARG A N 1
ATOM 1692 C CA . ARG A 1 225 ? -28.314 7.234 23.697 1.00 52.19 225 ARG A CA 1
ATOM 1693 C C . ARG A 1 225 ? -28.774 8.302 22.707 1.00 52.19 225 ARG A C 1
ATOM 1695 O O . ARG A 1 225 ? -29.159 9.385 23.137 1.00 52.19 225 ARG A O 1
ATOM 1702 N N . LEU A 1 226 ? -28.700 8.029 21.405 1.00 51.59 226 LEU A N 1
ATOM 1703 C CA . LEU A 1 226 ? -29.053 8.979 20.344 1.00 51.59 226 LEU A CA 1
ATOM 1704 C C . LEU A 1 226 ? -30.434 8.711 19.733 1.00 51.59 226 LEU A C 1
ATOM 1706 O O . LEU A 1 226 ? -30.827 9.423 18.809 1.00 51.59 226 LEU A O 1
ATOM 1710 N N . GLN A 1 227 ? -31.189 7.725 20.235 1.00 47.59 227 GLN A N 1
ATOM 1711 C CA . GLN A 1 227 ? -32.614 7.650 19.918 1.00 47.59 227 GLN A CA 1
ATOM 1712 C C . GLN A 1 227 ? -33.306 8.875 20.546 1.00 47.59 227 GLN A C 1
ATOM 1714 O O . GLN A 1 227 ? -33.243 9.030 21.768 1.00 47.59 227 GLN A O 1
ATOM 1719 N N . PRO A 1 228 ? -33.936 9.769 19.754 1.00 49.06 228 PRO A N 1
ATOM 1720 C CA . PRO A 1 228 ? -34.781 10.815 20.315 1.00 49.06 228 PRO A CA 1
ATOM 1721 C C . PRO A 1 228 ? -35.867 10.134 21.146 1.00 49.06 228 PRO A C 1
ATOM 1723 O O . PRO A 1 228 ? -36.382 9.090 20.741 1.00 49.06 228 PRO A O 1
ATOM 1726 N N . GLY A 1 229 ? -36.129 10.686 22.331 1.00 50.06 229 GLY A N 1
ATOM 1727 C CA . GLY A 1 229 ? -36.927 10.061 23.377 1.00 50.06 229 GLY A CA 1
ATOM 1728 C C . GLY A 1 229 ? -38.133 9.291 22.846 1.00 50.06 229 GLY A C 1
ATOM 1729 O O . GLY A 1 229 ? -38.969 9.832 22.124 1.00 50.06 229 GLY A O 1
ATOM 1730 N N . LYS A 1 230 ? -38.248 8.026 23.261 1.00 43.88 230 LYS A N 1
ATOM 1731 C CA . LYS A 1 230 ? -39.569 7.427 23.429 1.00 43.88 230 LYS A CA 1
ATOM 1732 C C . LYS A 1 230 ? -40.269 8.226 24.527 1.00 43.88 230 LYS A C 1
ATOM 1734 O O . LYS A 1 230 ? -40.119 7.928 25.706 1.00 43.88 230 LYS A O 1
ATOM 1739 N N . GLU A 1 231 ? -40.963 9.284 24.131 1.00 50.53 231 GLU A N 1
ATOM 1740 C CA . GLU A 1 231 ? -42.080 9.810 24.900 1.00 50.53 231 GLU A CA 1
ATOM 1741 C C . GLU A 1 231 ? -43.237 8.816 24.753 1.00 50.53 231 GLU A C 1
ATOM 1743 O O . GLU A 1 231 ? -43.836 8.719 23.681 1.00 50.53 231 GLU A O 1
ATOM 1748 N N . ALA A 1 232 ? -43.458 8.021 25.803 1.00 37.62 232 ALA A N 1
ATOM 1749 C CA . ALA A 1 232 ? -44.755 7.604 26.354 1.00 37.62 232 ALA A CA 1
ATOM 1750 C C . ALA A 1 232 ? -44.524 6.552 27.447 1.00 37.62 232 ALA A C 1
ATOM 1752 O O . ALA A 1 232 ? -44.051 5.441 27.109 1.00 37.62 232 ALA A O 1
#

Radius of gyration: 25.2 Å; chains: 1; bounding box: 74×46×67 Å

Foldseek 3Di:
DWADPPPRDDDWFDFLCVDVVSVVVLVVLCVVVVHPSSVVSCVVRRPWTADPPPRHTCVPTHDVPPPDPPPPPPPDPDDDDDPDDPPLCDPQPDQLVVLQVQLVVLLVQLVVLCVVCVVVPHDPVSNVSSVVSNVSSVVSNVVSVVSNVVSVVVVLVSLVVVVVVVCLVVLFKAALVRSCVVVVHDSVVSVVSLVVVDPVPQWHWDADPVRGIMIGRVCSNCVVVPPDDPDD

Sequence (232 aa):
MRQCLRCGYRGDGIPYFRKPLHAVLLAAVSFPTFGLGGLVYYASHRRNLVCPDCGHGWEHARKPGEVAAVESPPQVPSRPGGAPSPSGTGPVPPSGIGRRVVGVGLGVVALLSILAGVVDGFVPEAVVTGSIFGMGGSGMFLWGWQALQWRRRAVMQALGRRVLRMATDRGGVLTVTEVAAELDLSLEAAEKLMIGMDDGFRVRSDITDQGVLYYEFPELRHQERLQPGKEA

pLDDT: mean 81.86, std 15.99, range [37.62, 97.19]

Secondary structure (DSSP, 8-state):
-EE-TTT--EE-PEEGGGSHHHHHHHHHHHGGGTTHHHHHHHHHHTT-EE-TTT--BGGGPBPTT------PPP-----S-----SS--PPPPP--HHHHHHHHHHHHHHHHHHHHHHHTT--HHHHHHHHHHHHHHHHHHHHHHHHHHHHHHHHHHHHHHHHHHHHHHTTTEEEHHHHHHHHT--HHHHHHHHHHH--SSSSEEEE-TTS-EEEE-HHHHTGGGGS-----